Protein AF-A0AAD9VD74-F1 (afdb_monomer_lite)

Organism: Acropora cervicornis (NCBI:txid6130)

Radius of gyration: 22.03 Å; chains: 1; bounding box: 51×39×66 Å

pLDDT: mean 77.31, std 16.24, range [27.06, 95.19]

InterPro domains:
  IPR022701 tRNA-queuosine alpha-mannosyltransferase, N-terminal [PF12038] (26-80)
  IPR022701 tRNA-queuosine alpha-mannosyltransferase, N-terminal [PF12038] (84-158)
  IPR051862 Glycosyltransferase-like domain-containing protein 1 [PTHR13615] (173-293)

Sequence (295 aa):
MQFVLDSDLLKKDLDQESVSRAQAAVLLVEPFYGGSHKQLVDLLAREIPGCLLCCLPAKKWHWRMRTSALYFSQKIPRGGNFKTDLAPLKKLLYFHENQLIYPVRKQQDRDFHLVADVVIFNSNFNMESFLSSINSFLKLMPDYRPKGLSEVIRPKCKPNLRSIAYEGFLYTREHDKGPDLFFHVLYQLADQSLHFKVSVIGQTFTEVPAYTRISDHILHWGYQQTRQEYIAVLKTADVAVLEAVQYECYPLCPNKLVYPEIFPSEYLYSTPQRLLKKLRYFCRNPQHVRARRLT

Secondary structure (DSSP, 8-state):
-EEEEEE-------------TT---EEEEEEEESHHHHHHHHHHHHHSTTEEEEEEES--HHHHHHHHHHHHHHHS-SBTTB-S--TTSPPEEEES--GGGS--SS----------SEEEESSHHHHHHHHHHHHHHHTTSSS---SSHHHHHGGGEEE--STTGGGSTT---SGGG-HHHHHHHHHHHHHTT---EEEEEE---SPPP--GGGGGGEEEEE--SSHHHHHHHHHH-SEE-GGGGGGTPEE-EESSTTHHHHS-GGGEESSHHHHHHHHHHHHH-HHHHHTT---

Foldseek 3Di:
DEEEDEQDDDDDDDDDDDDDPAQAPEEAEELACDALNVVVVVVCPVVPPRYDYHYDYRPDVVCSVVCVVVVCLVVVDDDDPDHNDCVVPAFEAEDLAAPLPQDPPDPDDDDDDDDHQAYEYQAPLRLVVNLVRVQVVLVPPPDDRDPCVSVVCVVRYDYPPDDVPPPLSRPRDDRQSPVVLVLVLVLVCVVVVFDAAYAYEDADPDDDPDSPSCPVRYDYYYYDPDPVRVLVSLLPEQEYDRSSLVSQHQAAHEPDGCDVVVDDPVNYDDDSVRVSVVVNVCSVCVVVSNVPGDD

Structure (mmCIF, N/CA/C/O backbone):
data_AF-A0AAD9VD74-F1
#
_entry.id   AF-A0AAD9VD74-F1
#
loop_
_atom_site.group_PDB
_atom_site.id
_atom_site.type_symbol
_atom_site.label_atom_id
_atom_site.label_alt_id
_atom_site.label_comp_id
_atom_site.label_asym_id
_atom_site.label_entity_id
_atom_site.label_seq_id
_atom_site.pdbx_PDB_ins_code
_atom_site.Cartn_x
_atom_site.Cartn_y
_atom_site.Cartn_z
_atom_site.occupancy
_atom_site.B_iso_or_equiv
_atom_site.auth_seq_id
_atom_site.auth_comp_id
_atom_site.auth_asym_id
_atom_site.auth_atom_id
_atom_site.pdbx_PDB_model_num
ATOM 1 N N . MET A 1 1 ? -18.409 6.075 19.153 1.00 67.50 1 MET A N 1
ATOM 2 C CA . MET A 1 1 ? -17.085 5.951 18.520 1.00 67.50 1 MET A CA 1
ATOM 3 C C . MET A 1 1 ? -17.187 4.873 17.460 1.00 67.50 1 MET A C 1
ATOM 5 O O . MET A 1 1 ? -17.510 3.748 17.830 1.00 67.50 1 MET A O 1
ATOM 9 N N . GLN A 1 2 ? -17.002 5.221 16.189 1.00 65.31 2 GLN A N 1
ATOM 10 C CA . GLN A 1 2 ? -17.050 4.286 15.063 1.00 65.31 2 GLN A CA 1
ATOM 11 C C . GLN A 1 2 ? -15.663 4.097 14.434 1.00 65.31 2 GLN A C 1
ATOM 13 O O . GLN A 1 2 ? -15.025 5.072 14.037 1.00 65.31 2 GLN A O 1
ATOM 18 N N . PHE A 1 3 ? -15.216 2.845 14.330 1.00 63.38 3 PHE A N 1
ATOM 19 C CA . PHE A 1 3 ? -13.966 2.455 13.669 1.00 63.38 3 PHE A CA 1
ATOM 20 C C . PHE A 1 3 ? -14.248 1.865 12.292 1.00 63.38 3 PHE A C 1
ATOM 22 O O . PHE A 1 3 ? -15.173 1.062 12.171 1.00 63.38 3 PHE A O 1
ATOM 29 N N . VAL A 1 4 ? -13.436 2.197 11.288 1.00 56.22 4 VAL A N 1
ATOM 30 C CA . VAL A 1 4 ? -13.471 1.507 9.991 1.00 56.22 4 VAL A CA 1
ATOM 31 C C . VAL A 1 4 ? -12.109 0.903 9.661 1.00 56.22 4 VAL A C 1
ATOM 33 O O . VAL A 1 4 ? -11.098 1.607 9.637 1.00 56.22 4 VAL A O 1
ATOM 36 N N . LEU A 1 5 ? -12.108 -0.407 9.394 1.00 50.31 5 LEU A N 1
ATOM 37 C CA . LEU A 1 5 ? -11.006 -1.118 8.751 1.00 50.31 5 LEU A CA 1
ATOM 38 C C . LEU A 1 5 ? -11.428 -1.441 7.316 1.00 50.31 5 LEU A C 1
ATOM 40 O O . LEU A 1 5 ? -12.450 -2.088 7.098 1.00 50.31 5 LEU A O 1
ATOM 44 N N . ASP A 1 6 ? -10.649 -0.959 6.362 1.00 52.12 6 ASP A N 1
ATOM 45 C CA . ASP A 1 6 ? -10.929 -1.032 4.929 1.00 52.12 6 ASP A CA 1
ATOM 46 C C . ASP A 1 6 ? -10.085 -2.142 4.264 1.00 52.12 6 ASP A C 1
ATOM 48 O O . ASP A 1 6 ? -8.996 -2.400 4.731 1.00 52.12 6 ASP A O 1
ATOM 52 N N . SER A 1 7 ? -10.502 -2.793 3.178 1.00 46.91 7 SER A N 1
ATOM 53 C CA . SER A 1 7 ? -9.697 -3.613 2.245 1.00 46.91 7 SER A CA 1
ATOM 54 C C . SER A 1 7 ? -10.147 -3.365 0.797 1.00 46.91 7 SER A C 1
ATOM 56 O O . SER A 1 7 ? -10.774 -4.210 0.169 1.00 46.91 7 SER A O 1
ATOM 58 N N . ASP A 1 8 ? -9.874 -2.137 0.357 1.00 46.94 8 ASP A N 1
ATOM 59 C CA . ASP A 1 8 ? -9.827 -1.509 -0.969 1.00 46.94 8 ASP A CA 1
ATOM 60 C C . ASP A 1 8 ? -10.721 -2.039 -2.100 1.00 46.94 8 ASP A C 1
ATOM 62 O O . ASP A 1 8 ? -10.673 -3.198 -2.516 1.00 46.94 8 ASP A O 1
ATOM 66 N N . LEU A 1 9 ? -11.401 -1.092 -2.755 1.00 33.66 9 LEU A N 1
ATOM 67 C CA . LEU A 1 9 ? -12.042 -1.260 -4.058 1.00 33.66 9 LEU A CA 1
ATOM 68 C C . LEU A 1 9 ? -11.953 0.004 -4.904 1.00 33.66 9 LEU A C 1
ATOM 70 O O . LEU A 1 9 ? -12.564 1.027 -4.599 1.00 33.66 9 LEU A O 1
ATOM 74 N N . LEU A 1 10 ? -11.348 -0.128 -6.082 1.00 32.66 10 LEU A N 1
ATOM 75 C CA . LEU A 1 10 ? -11.494 0.848 -7.156 1.00 32.66 10 LEU A CA 1
ATOM 76 C C . LEU A 1 10 ? -11.494 0.135 -8.516 1.00 32.66 10 LEU A C 1
ATOM 78 O O . LEU A 1 10 ? -10.455 -0.279 -9.031 1.00 32.66 10 LEU A O 1
ATOM 82 N N . LYS A 1 11 ? -12.688 0.029 -9.110 1.00 29.56 11 LYS A N 1
ATOM 83 C CA . LYS A 1 11 ? -12.888 -0.078 -10.558 1.00 29.56 11 LYS A CA 1
ATOM 84 C C . LYS A 1 11 ? -13.581 1.200 -11.024 1.00 29.56 11 LYS A C 1
ATOM 86 O O . LYS A 1 11 ? -14.688 1.496 -10.584 1.00 29.56 11 LYS A O 1
ATOM 91 N N . LYS A 1 12 ? -12.922 1.941 -11.910 1.00 32.31 12 LYS A N 1
ATOM 92 C CA . LYS A 1 12 ? -13.580 2.810 -12.885 1.00 32.31 12 LYS A CA 1
ATOM 93 C C . LYS A 1 12 ? -13.219 2.261 -14.259 1.00 32.31 12 LYS A C 1
ATOM 95 O O . LYS A 1 12 ? -12.031 2.101 -14.561 1.00 32.31 12 LYS A O 1
ATOM 100 N N . ASP A 1 13 ? -14.243 1.933 -15.030 1.00 27.06 13 ASP A N 1
ATOM 101 C CA . ASP A 1 13 ? -14.136 1.758 -16.470 1.00 27.06 13 ASP A CA 1
ATOM 102 C C . ASP A 1 13 ? -14.236 3.158 -17.081 1.00 27.06 13 ASP A C 1
ATOM 104 O O . ASP A 1 13 ? -15.154 3.916 -16.769 1.00 27.06 13 ASP A O 1
ATOM 108 N N . LEU A 1 14 ? -13.221 3.530 -17.855 1.00 31.31 14 LEU A N 1
ATOM 109 C CA . LEU A 1 14 ? -13.245 4.703 -18.716 1.00 31.31 14 LEU A CA 1
ATOM 110 C C . LEU A 1 14 ? -12.954 4.203 -20.123 1.00 31.31 14 LEU A C 1
ATOM 112 O O . LEU A 1 14 ? -12.007 3.437 -20.332 1.00 31.31 14 LEU A O 1
ATOM 116 N N . ASP A 1 15 ? -13.830 4.597 -21.038 1.00 30.72 15 ASP A N 1
ATOM 117 C CA . ASP A 1 15 ? -13.798 4.220 -22.438 1.00 30.72 15 ASP A CA 1
ATOM 118 C C . ASP A 1 15 ? -12.490 4.664 -23.101 1.00 30.72 15 ASP A C 1
ATOM 120 O O . ASP A 1 15 ? -11.964 5.751 -22.857 1.00 30.72 15 ASP A O 1
ATOM 124 N N . GLN A 1 16 ? -11.941 3.771 -23.923 1.00 34.78 16 GLN A N 1
ATOM 125 C CA . GLN A 1 16 ? -10.701 3.989 -24.654 1.00 34.78 16 GLN A CA 1
ATOM 126 C C . GLN A 1 16 ? -10.947 4.935 -25.831 1.00 34.78 16 GLN A C 1
ATOM 128 O O . GLN A 1 16 ? -11.440 4.508 -26.874 1.00 34.78 16 GLN A O 1
ATOM 133 N N . GLU A 1 17 ? -10.536 6.196 -25.709 1.00 35.31 17 GLU A N 1
ATOM 134 C CA . GLU A 1 17 ? -10.344 7.044 -26.884 1.00 35.31 17 GLU A CA 1
ATOM 135 C C . GLU A 1 17 ? -9.022 6.703 -27.581 1.00 35.31 17 GLU A C 1
ATOM 137 O O . GLU A 1 17 ? -7.933 6.679 -26.999 1.00 35.31 17 GLU A O 1
ATOM 142 N N . SER A 1 18 ? -9.132 6.391 -28.870 1.00 35.59 18 SER A N 1
ATOM 143 C CA . SER A 1 18 ? -8.029 5.986 -29.728 1.00 35.59 18 SER A CA 1
ATOM 144 C C . SER A 1 18 ? -7.164 7.184 -30.122 1.00 35.59 18 SER A C 1
ATOM 146 O O . SER A 1 18 ? -7.480 7.906 -31.068 1.00 35.59 18 SER A O 1
ATOM 148 N N . VAL A 1 19 ? -6.032 7.364 -29.444 1.00 43.47 19 VAL A N 1
ATOM 149 C CA . VAL A 1 19 ? -4.984 8.292 -29.890 1.00 43.47 19 VAL A CA 1
ATOM 150 C C . VAL A 1 19 ? -4.344 7.765 -31.183 1.00 43.47 19 VAL A C 1
ATOM 152 O O . VAL A 1 19 ? -3.978 6.591 -31.296 1.00 43.47 19 VAL A O 1
ATOM 155 N N . SER A 1 20 ? -4.202 8.649 -32.172 1.00 43.44 20 SER A N 1
ATOM 156 C CA . SER A 1 20 ? -3.517 8.385 -33.441 1.00 43.44 20 SER A CA 1
ATOM 157 C C . SER A 1 20 ? -2.082 7.883 -33.216 1.00 43.44 20 SER A C 1
ATOM 159 O O . SER A 1 20 ? -1.255 8.538 -32.582 1.00 43.44 20 SER A O 1
ATOM 161 N N . ARG A 1 21 ? -1.773 6.707 -33.779 1.00 50.97 21 ARG A N 1
ATOM 162 C CA . ARG A 1 21 ? -0.532 5.932 -33.567 1.00 50.97 21 ARG A CA 1
ATOM 163 C C . ARG A 1 21 ? 0.757 6.601 -34.078 1.00 50.97 21 ARG A C 1
ATOM 165 O O . ARG A 1 21 ? 1.836 6.070 -33.841 1.00 50.97 21 ARG A O 1
ATOM 172 N N . ALA A 1 22 ? 0.669 7.731 -34.781 1.00 47.28 22 ALA A N 1
ATOM 173 C CA . ALA A 1 22 ? 1.797 8.335 -35.496 1.00 47.28 22 ALA A CA 1
ATOM 174 C C . ALA A 1 22 ? 2.613 9.373 -34.689 1.00 47.28 22 ALA A C 1
ATOM 176 O O . ALA A 1 22 ? 3.649 9.818 -35.175 1.00 47.28 22 ALA A O 1
ATOM 177 N N . GLN A 1 23 ? 2.188 9.750 -33.474 1.00 53.00 23 GLN A N 1
ATOM 178 C CA . GLN A 1 23 ? 2.803 10.839 -32.684 1.00 53.00 23 GLN A CA 1
ATOM 179 C C . GLN A 1 23 ? 3.209 10.461 -31.248 1.00 53.00 23 GLN A C 1
ATOM 181 O O . GLN A 1 23 ? 3.581 11.333 -30.466 1.00 53.00 23 GLN A O 1
ATOM 186 N N . ALA A 1 24 ? 3.153 9.181 -30.870 1.00 59.47 24 ALA A N 1
ATOM 187 C CA . ALA A 1 24 ? 3.410 8.795 -29.486 1.00 59.47 24 ALA A CA 1
ATOM 188 C C . ALA A 1 24 ? 4.874 9.068 -29.062 1.00 59.47 24 ALA A C 1
ATOM 190 O O . ALA A 1 24 ? 5.825 8.612 -29.704 1.00 59.47 24 ALA A O 1
ATOM 191 N N . ALA A 1 25 ? 5.046 9.822 -27.973 1.00 74.06 25 ALA A N 1
ATOM 192 C CA . ALA A 1 25 ? 6.345 10.210 -27.412 1.00 74.06 25 ALA A CA 1
ATOM 193 C C . ALA A 1 25 ? 6.731 9.371 -26.183 1.00 74.06 25 ALA A C 1
ATOM 195 O O . ALA A 1 25 ? 7.911 9.270 -25.848 1.00 74.06 25 ALA A O 1
ATOM 196 N N . VAL A 1 26 ? 5.749 8.739 -25.529 1.00 85.00 26 VAL A N 1
ATOM 197 C CA . VAL A 1 26 ? 5.940 7.951 -24.305 1.00 85.00 26 VAL A CA 1
ATOM 198 C C . VAL A 1 26 ? 5.246 6.596 -24.440 1.00 85.00 26 VAL A C 1
ATOM 200 O O . VAL A 1 26 ? 4.097 6.520 -24.863 1.00 85.00 26 VAL A O 1
ATOM 203 N N . LEU A 1 27 ? 5.937 5.518 -24.070 1.00 87.94 27 LEU A N 1
ATOM 204 C CA . LEU A 1 27 ? 5.389 4.162 -24.037 1.00 87.94 27 LEU A CA 1
ATOM 205 C C . LEU A 1 27 ? 5.182 3.737 -22.579 1.00 87.94 27 LEU A C 1
ATOM 207 O O . LEU A 1 27 ? 6.143 3.663 -21.815 1.00 87.94 27 LEU A O 1
ATOM 211 N N . LEU A 1 28 ? 3.939 3.428 -22.210 1.00 89.00 28 LEU A N 1
ATOM 212 C CA . LEU A 1 28 ? 3.580 2.884 -20.901 1.00 89.00 28 LEU A CA 1
ATOM 213 C C . LEU A 1 28 ? 3.390 1.369 -21.023 1.00 89.00 28 LEU A C 1
ATOM 215 O O . LEU A 1 28 ? 2.475 0.909 -21.706 1.00 89.00 28 LEU A O 1
ATOM 219 N N . VAL A 1 29 ? 4.255 0.590 -20.368 1.00 89.62 29 VAL A N 1
ATOM 220 C CA . VAL A 1 29 ? 4.209 -0.882 -20.379 1.00 89.62 29 VAL A CA 1
ATOM 221 C C . VAL A 1 29 ? 3.801 -1.391 -19.000 1.00 89.62 29 VAL A C 1
ATOM 223 O O . VAL A 1 29 ? 4.546 -1.218 -18.041 1.00 89.62 29 VAL A O 1
ATOM 226 N N . GLU A 1 30 ? 2.643 -2.049 -18.904 1.00 91.25 30 GLU A N 1
ATOM 227 C CA . GLU A 1 30 ? 2.122 -2.608 -17.647 1.00 91.25 30 GLU A CA 1
ATOM 228 C C . GLU A 1 30 ? 1.689 -4.077 -17.838 1.00 91.25 30 GLU A C 1
ATOM 230 O O . GLU A 1 30 ? 0.613 -4.358 -18.384 1.00 91.25 30 GLU A O 1
ATOM 235 N N . PRO A 1 31 ? 2.516 -5.055 -17.424 1.00 90.06 31 PRO A N 1
ATOM 236 C CA . PRO A 1 31 ? 2.211 -6.477 -17.574 1.00 90.06 31 PRO A CA 1
ATOM 237 C C . PRO A 1 31 ? 1.085 -6.984 -16.653 1.00 90.06 31 PRO A C 1
ATOM 239 O O . PRO A 1 31 ? 0.626 -8.116 -16.830 1.00 90.06 31 PRO A O 1
ATOM 242 N N . PHE A 1 32 ? 0.633 -6.191 -15.683 1.00 88.81 32 PHE A N 1
ATOM 243 C CA . PHE A 1 32 ? -0.403 -6.535 -14.714 1.00 88.81 32 PHE A CA 1
ATOM 244 C C . PHE A 1 32 ? -1.382 -5.365 -14.498 1.00 88.81 32 PHE A C 1
ATOM 246 O O . PHE A 1 32 ? -1.459 -4.743 -13.444 1.00 88.81 32 PHE A O 1
ATOM 253 N N . TYR A 1 33 ? -2.185 -5.076 -15.517 1.00 88.38 33 TYR A N 1
ATOM 254 C CA . TYR A 1 33 ? -3.126 -3.959 -15.517 1.00 88.38 33 TYR A CA 1
ATOM 255 C C . TYR A 1 33 ? -4.419 -4.304 -14.760 1.00 88.38 33 TYR A C 1
ATOM 257 O O . TYR A 1 33 ? -5.340 -4.938 -15.287 1.00 88.38 33 TYR A O 1
ATOM 265 N N . GLY A 1 34 ? -4.461 -3.920 -13.485 1.00 81.38 34 GLY A N 1
ATOM 266 C CA . GLY A 1 34 ? -5.606 -4.049 -12.580 1.00 81.38 34 GLY A CA 1
ATOM 267 C C . GLY A 1 34 ? -5.316 -3.412 -11.220 1.00 81.38 34 GLY A C 1
ATOM 268 O O . GLY A 1 34 ? -4.175 -3.055 -10.936 1.00 81.38 34 GLY A O 1
ATOM 269 N N . GLY A 1 35 ? -6.344 -3.242 -10.383 1.00 75.50 35 GLY A N 1
ATOM 270 C CA . GLY A 1 35 ? -6.199 -2.608 -9.065 1.00 75.50 35 GLY A CA 1
ATOM 271 C C . GLY A 1 35 ? -5.476 -1.254 -9.133 1.00 75.50 35 GLY A C 1
ATOM 272 O O . GLY A 1 35 ? -5.737 -0.453 -10.033 1.00 75.50 35 GLY A O 1
ATOM 273 N N . SER A 1 36 ? -4.533 -1.028 -8.216 1.00 70.19 36 SER A N 1
ATOM 274 C CA . SER A 1 36 ? -3.729 0.201 -8.142 1.00 70.19 36 SER A CA 1
ATOM 275 C C . SER A 1 36 ? -2.794 0.423 -9.340 1.00 70.19 36 SER A C 1
ATOM 277 O O . SER A 1 36 ? -2.538 1.569 -9.701 1.00 70.19 36 SER A O 1
ATOM 279 N N . HIS A 1 37 ? -2.343 -0.636 -10.026 1.00 80.88 37 HIS A N 1
ATOM 280 C CA . HIS A 1 37 ? -1.540 -0.504 -11.251 1.00 80.88 37 HIS A CA 1
ATOM 281 C C . HIS A 1 37 ? -2.344 0.142 -12.382 1.00 80.88 37 HIS A C 1
ATOM 283 O O . HIS A 1 37 ? -1.864 1.063 -13.039 1.00 80.88 37 HIS A O 1
ATOM 289 N N . LYS A 1 38 ? -3.595 -0.306 -12.578 1.00 82.19 38 LYS A N 1
ATOM 290 C CA . LYS A 1 38 ? -4.512 0.296 -13.560 1.00 82.19 38 LYS A CA 1
ATOM 291 C C . LYS A 1 38 ? -4.719 1.778 -13.262 1.00 82.19 38 LYS A C 1
ATOM 293 O O . LYS A 1 38 ? -4.587 2.593 -14.161 1.00 82.19 38 LYS A O 1
ATOM 298 N N . GLN A 1 39 ? -4.989 2.117 -12.003 1.00 76.69 39 GLN A N 1
ATOM 299 C CA . GLN A 1 39 ? -5.233 3.500 -11.585 1.00 76.69 39 GLN A CA 1
ATOM 300 C C . GLN A 1 39 ? -4.038 4.411 -11.887 1.00 76.69 39 GLN A C 1
ATOM 302 O O . GLN A 1 39 ? -4.220 5.490 -12.445 1.00 76.69 39 GLN A O 1
ATOM 307 N N . LEU A 1 40 ? -2.817 3.963 -11.576 1.00 79.81 40 LEU A N 1
ATOM 308 C CA . LEU A 1 40 ? -1.604 4.713 -11.893 1.00 79.81 40 LEU A CA 1
ATOM 309 C C . LEU A 1 40 ? -1.416 4.883 -13.403 1.00 79.81 40 LEU A C 1
ATOM 311 O O . LEU A 1 40 ? -1.126 5.985 -13.857 1.00 79.81 40 LEU A O 1
ATOM 315 N N . VAL A 1 41 ? -1.553 3.805 -14.177 1.00 85.56 41 VAL A N 1
ATOM 316 C CA . VAL A 1 41 ? -1.378 3.858 -15.635 1.00 85.56 41 VAL A CA 1
ATOM 317 C C . VAL A 1 41 ? -2.417 4.772 -16.275 1.00 85.56 41 VAL A C 1
ATOM 319 O O . VAL A 1 41 ? -2.053 5.569 -17.134 1.00 85.56 41 VAL A O 1
ATOM 322 N N . ASP A 1 42 ? -3.673 4.705 -15.833 1.00 84.44 42 ASP A N 1
ATOM 323 C CA . ASP A 1 42 ? -4.760 5.558 -16.323 1.00 84.44 42 ASP A CA 1
ATOM 324 C C . ASP A 1 42 ? -4.489 7.030 -16.018 1.00 84.44 42 ASP A C 1
ATOM 326 O O . ASP A 1 42 ? -4.653 7.884 -16.887 1.00 84.44 42 ASP A O 1
ATOM 330 N N . LEU A 1 43 ? -4.017 7.328 -14.804 1.00 82.44 43 LEU A N 1
ATOM 331 C CA . LEU A 1 43 ? -3.608 8.676 -14.437 1.00 82.44 43 LEU A CA 1
ATOM 332 C C . LEU A 1 43 ? -2.461 9.164 -15.327 1.00 82.44 43 LEU A C 1
ATOM 334 O O . LEU A 1 43 ? -2.557 10.233 -15.914 1.00 82.44 43 LEU A O 1
ATOM 338 N N . LEU A 1 44 ? -1.388 8.384 -15.472 1.00 84.00 44 LEU A N 1
ATOM 339 C CA . LEU A 1 44 ? -0.248 8.769 -16.310 1.00 84.00 44 LEU A CA 1
ATOM 340 C C . LEU A 1 44 ? -0.659 8.981 -17.768 1.00 84.00 44 LEU A C 1
ATOM 342 O O . LEU A 1 44 ? -0.219 9.940 -18.386 1.00 84.00 44 LEU A O 1
ATOM 346 N N . ALA A 1 45 ? -1.521 8.119 -18.305 1.00 86.44 45 ALA A N 1
ATOM 347 C CA . ALA A 1 45 ? -2.050 8.246 -19.657 1.00 86.44 45 ALA A CA 1
ATOM 348 C C . ALA A 1 45 ? -2.878 9.523 -19.853 1.00 86.44 45 ALA A C 1
ATOM 350 O O . ALA A 1 45 ? -2.833 10.120 -20.926 1.00 86.44 45 ALA A O 1
ATOM 351 N N . ARG A 1 46 ? -3.622 9.936 -18.820 1.00 84.88 46 ARG A N 1
ATOM 352 C CA . ARG A 1 46 ? -4.413 11.171 -18.812 1.00 84.88 46 ARG A CA 1
ATOM 353 C C . ARG A 1 46 ? -3.529 12.415 -18.724 1.00 84.88 46 ARG A C 1
ATOM 355 O O . ARG A 1 46 ? -3.767 13.378 -19.443 1.00 84.88 46 ARG A O 1
ATOM 362 N N . GLU A 1 47 ? -2.529 12.396 -17.846 1.00 82.69 47 GLU A N 1
ATOM 363 C CA . GLU A 1 47 ? -1.683 13.562 -17.553 1.00 82.69 47 GLU A CA 1
ATOM 364 C C . GLU A 1 47 ? -0.512 13.735 -18.536 1.00 82.69 47 GLU A C 1
ATOM 366 O O . GLU A 1 47 ? 0.062 14.819 -18.623 1.00 82.69 47 GLU A O 1
ATOM 371 N N . ILE A 1 48 ? -0.127 12.685 -19.271 1.00 83.50 48 ILE A N 1
ATOM 372 C CA . ILE A 1 48 ? 0.992 12.706 -20.223 1.00 83.50 48 ILE A CA 1
ATOM 373 C C . ILE A 1 48 ? 0.445 12.555 -21.653 1.00 83.50 48 ILE A C 1
ATOM 375 O O . ILE A 1 48 ? 0.139 11.443 -22.095 1.00 83.50 48 ILE A O 1
ATOM 379 N N . PRO A 1 49 ? 0.351 13.656 -22.423 1.00 81.94 49 PRO A N 1
ATOM 380 C CA . PRO A 1 49 ? -0.103 13.605 -23.806 1.00 81.94 49 PRO A CA 1
ATOM 381 C C . PRO A 1 49 ? 0.792 12.721 -24.683 1.00 81.94 49 PRO A C 1
ATOM 383 O O . PRO A 1 49 ? 2.018 12.719 -24.558 1.00 81.94 49 PRO A O 1
ATOM 386 N N . GLY A 1 50 ? 0.183 11.992 -25.622 1.00 82.62 50 GLY A N 1
ATOM 387 C CA . GLY A 1 50 ? 0.922 11.154 -26.573 1.00 82.62 50 GLY A CA 1
ATOM 388 C C . GLY A 1 50 ? 1.477 9.855 -25.974 1.00 82.62 50 GLY A C 1
ATOM 389 O O . GLY A 1 50 ? 2.445 9.303 -26.504 1.00 82.62 50 GLY A O 1
ATOM 390 N N . CYS A 1 51 ? 0.888 9.362 -24.882 1.00 86.25 51 CYS A N 1
ATOM 391 C CA . CYS A 1 51 ? 1.181 8.037 -24.348 1.00 86.25 51 CYS A CA 1
ATOM 392 C C . CYS A 1 51 ? 0.594 6.916 -25.220 1.00 86.25 51 CYS A C 1
ATOM 394 O O . CYS A 1 51 ? -0.583 6.925 -25.573 1.00 86.25 51 CYS A O 1
ATOM 396 N N . LEU A 1 52 ? 1.407 5.897 -25.506 1.00 86.62 52 LEU A N 1
ATOM 397 C CA . LEU A 1 52 ? 0.958 4.611 -26.032 1.00 86.62 52 LEU A CA 1
ATOM 398 C C . LEU A 1 52 ? 0.925 3.585 -24.897 1.00 86.62 52 LEU A C 1
ATOM 400 O O . LEU A 1 52 ? 1.948 3.334 -24.261 1.00 86.62 52 LEU A O 1
ATOM 404 N N . LEU A 1 53 ? -0.235 2.973 -24.658 1.00 88.94 53 LEU A N 1
ATOM 405 C CA . LEU A 1 53 ? -0.420 1.998 -23.584 1.00 88.94 53 LEU A CA 1
ATOM 406 C C . LEU A 1 53 ? -0.266 0.574 -24.121 1.00 88.94 53 LEU A C 1
ATOM 408 O O . LEU A 1 53 ? -0.918 0.175 -25.085 1.00 88.94 53 LEU A O 1
ATOM 412 N N . CYS A 1 54 ? 0.583 -0.210 -23.466 1.00 89.56 54 CYS A N 1
ATOM 413 C CA . CYS A 1 54 ? 0.790 -1.629 -23.718 1.00 89.56 54 CYS A CA 1
ATOM 414 C C . CYS A 1 54 ? 0.561 -2.398 -22.418 1.00 89.56 54 CYS A C 1
ATOM 416 O O . CYS A 1 54 ? 1.445 -2.504 -21.568 1.00 89.56 54 CYS A O 1
ATOM 418 N N . CYS A 1 55 ? -0.649 -2.936 -22.270 1.00 92.12 55 CYS A N 1
ATOM 419 C CA . CYS A 1 55 ? -1.115 -3.518 -21.017 1.00 92.12 55 CYS A CA 1
ATOM 420 C C . CYS A 1 55 ? -1.548 -4.980 -21.179 1.00 92.12 55 CYS A C 1
ATOM 422 O O . CYS A 1 55 ? -2.012 -5.396 -22.243 1.00 92.12 55 CYS A O 1
ATOM 424 N N . LEU A 1 56 ? -1.435 -5.763 -20.105 1.00 91.00 56 LEU A N 1
ATOM 425 C CA . LEU A 1 56 ? -1.980 -7.121 -20.015 1.00 91.00 56 LEU A CA 1
ATOM 426 C C . LEU A 1 56 ? -2.953 -7.237 -18.834 1.00 91.00 56 LEU A C 1
ATOM 428 O O . LEU A 1 56 ? -2.676 -6.677 -17.777 1.00 91.00 56 LEU A O 1
ATOM 432 N N . PRO A 1 57 ? -4.052 -8.010 -18.947 1.00 89.88 57 PRO A N 1
ATOM 433 C CA . PRO A 1 57 ? -4.997 -8.172 -17.844 1.00 89.88 57 PRO A CA 1
ATOM 434 C C . PRO A 1 57 ? -4.328 -8.730 -16.582 1.00 89.88 57 PRO A C 1
ATOM 436 O O . PRO A 1 57 ? -3.557 -9.698 -16.682 1.00 89.88 57 PRO A O 1
ATOM 439 N N . ALA A 1 58 ? -4.705 -8.182 -15.420 1.00 86.44 58 ALA A N 1
ATOM 440 C CA . ALA A 1 58 ? -4.284 -8.581 -14.072 1.00 86.44 58 ALA A CA 1
ATOM 441 C C . ALA A 1 58 ? -4.762 -9.990 -13.668 1.00 86.44 58 ALA A C 1
ATOM 443 O O . ALA A 1 58 ? -5.596 -10.188 -12.787 1.00 86.44 58 ALA A O 1
ATOM 444 N N . LYS A 1 59 ? -4.245 -11.004 -14.359 1.00 85.12 59 LYS A N 1
ATOM 445 C CA . LYS A 1 59 ? -4.478 -12.426 -14.102 1.00 85.12 59 LYS A CA 1
ATOM 446 C C . LYS A 1 59 ? -3.155 -13.168 -14.232 1.00 85.12 59 LYS A C 1
ATOM 448 O O . LYS A 1 59 ? -2.337 -12.813 -15.077 1.00 85.12 59 LYS A O 1
ATOM 453 N N . LYS A 1 60 ? -2.987 -14.243 -13.454 1.00 84.62 60 LYS A N 1
ATOM 454 C CA . LYS A 1 60 ? -1.822 -15.146 -13.523 1.00 84.62 60 LYS A CA 1
ATOM 455 C C . LYS A 1 60 ? -0.482 -14.397 -13.368 1.00 84.62 60 LYS A C 1
ATOM 457 O O . LYS A 1 60 ? 0.379 -14.483 -14.240 1.00 84.62 60 LYS A O 1
ATOM 462 N N . TRP A 1 61 ? -0.316 -13.681 -12.251 1.00 80.12 61 TRP A N 1
ATOM 463 C CA . TRP A 1 61 ? 0.848 -12.830 -11.933 1.00 80.12 61 TRP A CA 1
ATOM 464 C C . TRP A 1 61 ? 2.209 -13.436 -12.324 1.00 80.12 61 TRP A C 1
ATOM 466 O O . TRP A 1 61 ? 2.947 -12.825 -13.091 1.00 80.12 61 TRP A O 1
ATOM 476 N N . HIS A 1 62 ? 2.513 -14.662 -11.882 1.00 80.94 62 HIS A N 1
ATOM 477 C CA . HIS A 1 62 ? 3.811 -15.298 -12.156 1.00 80.94 62 HIS A CA 1
ATOM 478 C C . HIS A 1 62 ? 4.109 -15.429 -13.656 1.00 80.94 62 HIS A C 1
ATOM 480 O O . HIS A 1 62 ? 5.228 -15.192 -14.103 1.00 80.94 62 HIS A O 1
ATOM 486 N N . TRP A 1 63 ? 3.091 -15.740 -14.462 1.00 85.12 63 TRP A N 1
ATOM 487 C CA . TRP A 1 63 ? 3.240 -15.802 -15.913 1.00 85.12 63 TRP A CA 1
ATOM 488 C C . TRP A 1 63 ? 3.451 -14.417 -16.520 1.00 85.12 63 TRP A C 1
ATOM 490 O O . TRP A 1 63 ? 4.252 -14.276 -17.444 1.00 85.12 63 TRP A O 1
ATOM 500 N N . ARG A 1 64 ? 2.785 -13.381 -15.993 1.00 88.62 64 ARG A N 1
ATOM 501 C CA . ARG A 1 64 ? 2.975 -11.996 -16.451 1.00 88.62 64 ARG A CA 1
ATOM 502 C C . ARG A 1 64 ? 4.407 -11.527 -16.245 1.00 88.62 64 ARG A C 1
ATOM 504 O O . ARG A 1 64 ? 5.006 -11.035 -17.196 1.00 88.62 64 ARG A O 1
ATOM 511 N N . MET A 1 65 ? 4.982 -11.753 -15.068 1.00 82.12 65 MET A N 1
ATOM 512 C CA . MET A 1 65 ? 6.347 -11.303 -14.767 1.00 82.12 65 MET A CA 1
ATOM 513 C C . MET A 1 65 ? 7.412 -11.994 -15.624 1.00 82.12 65 MET A C 1
ATOM 515 O O . MET A 1 65 ? 8.402 -11.368 -15.992 1.00 82.12 65 MET A O 1
ATOM 519 N N . ARG A 1 66 ? 7.181 -13.255 -16.006 1.00 82.88 66 ARG A N 1
ATOM 520 C CA . ARG A 1 66 ? 8.154 -14.061 -16.761 1.00 82.88 66 ARG A CA 1
ATOM 521 C C . ARG A 1 66 ? 8.028 -13.953 -18.277 1.00 82.88 66 ARG A C 1
ATOM 523 O O . ARG A 1 66 ? 9.022 -14.081 -18.978 1.00 82.88 66 ARG A O 1
ATOM 530 N N . THR A 1 67 ? 6.817 -13.745 -18.799 1.00 88.31 67 THR A N 1
ATOM 531 C CA . THR A 1 67 ? 6.549 -13.882 -20.248 1.00 88.31 67 THR A CA 1
ATOM 532 C C . THR A 1 67 ? 6.041 -12.613 -20.926 1.00 88.31 67 THR A C 1
ATOM 534 O O . THR A 1 67 ? 6.002 -12.554 -22.154 1.00 88.31 67 THR A O 1
ATOM 537 N N . SER A 1 68 ? 5.681 -11.572 -20.170 1.00 88.62 68 SER A N 1
ATOM 538 C CA . SER A 1 68 ? 5.146 -10.332 -20.752 1.00 88.62 68 SER A CA 1
ATOM 539 C C . SER A 1 68 ? 6.110 -9.654 -21.723 1.00 88.62 68 SER A C 1
ATOM 541 O O . SER A 1 68 ? 5.665 -9.154 -22.751 1.00 88.62 68 SER A O 1
ATOM 543 N N . ALA A 1 69 ? 7.419 -9.703 -21.462 1.00 86.88 69 ALA A N 1
ATOM 544 C CA . ALA A 1 69 ? 8.432 -9.152 -22.360 1.00 86.88 69 ALA A CA 1
ATOM 545 C C . ALA A 1 69 ? 8.372 -9.776 -23.769 1.00 86.88 69 ALA A C 1
ATOM 547 O O . ALA A 1 69 ? 8.465 -9.057 -24.763 1.00 86.88 69 ALA A O 1
ATOM 548 N N . LEU A 1 70 ? 8.139 -11.093 -23.864 1.00 87.31 70 LEU A N 1
ATOM 549 C CA . LEU A 1 70 ? 7.986 -11.803 -25.142 1.00 87.31 70 LEU A CA 1
ATOM 550 C C . LEU A 1 70 ? 6.711 -11.386 -25.878 1.00 87.31 70 LEU A C 1
ATOM 552 O O . LEU A 1 70 ? 6.700 -11.272 -27.098 1.00 87.31 70 LEU A O 1
ATOM 556 N N . TYR A 1 71 ? 5.628 -11.152 -25.138 1.00 88.62 71 TYR A N 1
ATOM 557 C CA . TYR A 1 71 ? 4.385 -10.662 -25.721 1.00 88.62 71 TYR A CA 1
ATOM 558 C C . TYR A 1 71 ? 4.544 -9.225 -26.239 1.00 88.62 71 TYR A C 1
ATOM 560 O O . TYR A 1 71 ? 4.174 -8.919 -27.373 1.00 88.62 71 TYR A O 1
ATOM 568 N N . PHE A 1 72 ? 5.128 -8.338 -25.432 1.00 88.00 72 PHE A N 1
ATOM 569 C CA . PHE A 1 72 ? 5.289 -6.932 -25.786 1.00 88.00 72 PHE A CA 1
ATOM 570 C C . PHE A 1 72 ? 6.281 -6.713 -26.930 1.00 88.00 72 PHE A C 1
ATOM 572 O O . PHE A 1 72 ? 6.026 -5.850 -27.765 1.00 88.00 72 PHE A O 1
ATOM 579 N N . SER A 1 73 ? 7.329 -7.531 -27.064 1.00 86.06 73 SER A N 1
ATOM 580 C CA . SER A 1 73 ? 8.260 -7.441 -28.203 1.00 86.06 73 SER A CA 1
ATOM 581 C C . SER A 1 73 ? 7.593 -7.687 -29.567 1.00 86.06 73 SER A C 1
ATOM 583 O O . SER A 1 73 ? 8.095 -7.229 -30.596 1.00 86.06 73 SER A O 1
ATOM 585 N N . GLN A 1 74 ? 6.449 -8.381 -29.587 1.00 84.56 74 GLN A N 1
ATOM 586 C CA . GLN A 1 74 ? 5.648 -8.621 -30.791 1.00 84.56 74 GLN A CA 1
ATOM 587 C C . GLN A 1 74 ? 4.513 -7.606 -30.978 1.00 84.56 74 GLN A C 1
ATOM 589 O O . GLN A 1 74 ? 4.040 -7.420 -32.098 1.00 84.56 74 GLN A O 1
ATOM 594 N N . LYS A 1 75 ? 4.029 -6.995 -29.890 1.00 84.44 75 LYS A N 1
ATOM 595 C CA . LYS A 1 75 ? 2.831 -6.138 -29.896 1.00 84.44 75 LYS A CA 1
ATOM 596 C C . LYS A 1 75 ? 3.123 -4.648 -29.898 1.00 84.44 75 LYS A C 1
ATOM 598 O O . LYS A 1 75 ? 2.286 -3.894 -30.389 1.00 84.44 75 LYS A O 1
ATOM 603 N N . ILE A 1 76 ? 4.267 -4.227 -29.366 1.00 84.12 76 ILE A N 1
ATOM 604 C CA . ILE A 1 76 ? 4.683 -2.828 -29.435 1.00 84.12 76 ILE A CA 1
ATOM 605 C C . ILE A 1 76 ? 4.894 -2.483 -30.921 1.00 84.12 76 ILE A C 1
ATOM 607 O O . ILE A 1 76 ? 5.650 -3.184 -31.603 1.00 84.12 76 ILE A O 1
ATOM 611 N N . PRO A 1 77 ? 4.203 -1.456 -31.453 1.00 73.88 77 PRO A N 1
ATOM 612 C CA . PRO A 1 77 ? 4.313 -1.071 -32.852 1.00 73.88 77 PRO A CA 1
ATOM 613 C C . PRO A 1 77 ? 5.758 -0.767 -33.235 1.00 73.88 77 PRO A C 1
ATOM 615 O O . PRO A 1 77 ? 6.483 -0.102 -32.501 1.00 73.88 77 PRO A O 1
ATOM 618 N N . ARG A 1 78 ? 6.153 -1.229 -34.421 1.00 71.12 78 ARG A N 1
ATOM 619 C CA . ARG A 1 78 ? 7.447 -0.905 -35.023 1.00 71.12 78 ARG A CA 1
ATOM 620 C C . ARG A 1 78 ? 7.255 0.345 -35.884 1.00 71.12 78 ARG A C 1
ATOM 622 O O . ARG A 1 78 ? 6.695 0.240 -36.971 1.00 71.12 78 ARG A O 1
ATOM 629 N N . GLY A 1 79 ? 7.655 1.518 -35.389 1.00 62.34 79 GLY A N 1
ATOM 630 C CA . GLY A 1 79 ? 7.520 2.790 -36.116 1.00 62.34 79 GLY A CA 1
ATOM 631 C C . GLY A 1 79 ? 7.486 4.032 -35.215 1.00 62.34 79 GLY A C 1
ATOM 632 O O . GLY A 1 79 ? 7.141 3.952 -34.039 1.00 62.34 79 GLY A O 1
ATOM 633 N N . GLY A 1 80 ? 7.848 5.197 -35.767 1.00 63.91 80 GLY A N 1
ATOM 634 C CA . GLY A 1 80 ? 7.945 6.461 -35.018 1.00 63.91 80 GLY A CA 1
ATOM 635 C C . GLY A 1 80 ? 9.165 6.518 -34.084 1.00 63.91 80 GLY A C 1
ATOM 636 O O . GLY A 1 80 ? 10.241 6.034 -34.437 1.00 63.91 80 GLY A O 1
ATOM 637 N N . ASN A 1 81 ? 8.996 7.091 -32.884 1.00 61.56 81 ASN A N 1
ATOM 638 C CA . ASN A 1 81 ? 10.036 7.154 -31.839 1.00 61.56 81 ASN A CA 1
ATOM 639 C C . ASN A 1 81 ? 10.374 5.779 -31.227 1.00 61.56 81 ASN A C 1
ATOM 641 O O . ASN A 1 81 ? 11.417 5.621 -30.595 1.00 61.56 81 ASN A O 1
ATOM 645 N N . PHE A 1 82 ? 9.522 4.771 -31.436 1.00 63.44 82 PHE A N 1
ATOM 646 C CA . PHE A 1 82 ? 9.714 3.401 -30.964 1.00 63.44 82 PHE A CA 1
ATOM 647 C C . PHE A 1 82 ? 10.216 2.538 -32.127 1.00 63.44 82 PHE A C 1
ATOM 649 O O . PHE A 1 82 ? 9.466 1.809 -32.784 1.00 63.44 82 PHE A O 1
ATOM 656 N N . LYS A 1 83 ? 11.512 2.674 -32.439 1.00 59.47 83 LYS A N 1
ATOM 657 C CA . LYS A 1 83 ? 12.195 1.761 -33.369 1.00 59.47 83 LYS A CA 1
ATOM 658 C C . LYS A 1 83 ? 12.156 0.330 -32.810 1.00 59.47 83 LYS A C 1
ATOM 660 O O . LYS A 1 83 ? 11.857 0.114 -31.641 1.00 59.47 83 LYS A O 1
ATOM 665 N N . THR A 1 84 ? 12.473 -0.655 -33.649 1.00 58.03 84 THR A N 1
ATOM 666 C CA . THR A 1 84 ? 12.480 -2.100 -33.334 1.00 58.03 84 THR A CA 1
ATOM 667 C C . THR A 1 84 ? 13.260 -2.500 -32.079 1.00 58.03 84 THR A C 1
ATOM 669 O O . THR A 1 84 ? 13.060 -3.608 -31.588 1.00 58.03 84 THR A O 1
ATOM 672 N N . ASP A 1 85 ? 14.121 -1.622 -31.567 1.00 70.62 85 ASP A N 1
ATOM 673 C CA . ASP A 1 85 ? 14.872 -1.808 -30.337 1.00 70.62 85 ASP A CA 1
ATOM 674 C C . ASP A 1 85 ? 14.470 -0.756 -29.289 1.00 70.62 85 ASP A C 1
ATOM 676 O O . ASP A 1 85 ? 14.518 0.449 -29.548 1.00 70.62 85 ASP A O 1
ATOM 680 N N . LEU A 1 86 ? 14.085 -1.225 -28.098 1.00 77.12 86 LEU A N 1
ATOM 681 C CA . LEU A 1 86 ? 13.769 -0.386 -26.935 1.00 77.12 86 LEU A CA 1
ATOM 682 C C . LEU A 1 86 ? 15.014 -0.100 -26.076 1.00 77.12 86 LEU A C 1
ATOM 684 O O . LEU A 1 86 ? 14.960 0.739 -25.174 1.00 77.12 86 LEU A O 1
ATOM 688 N N . ALA A 1 87 ? 16.146 -0.761 -26.340 1.00 79.75 87 ALA A N 1
ATOM 689 C CA . ALA A 1 87 ? 17.405 -0.548 -25.636 1.00 79.75 87 ALA A CA 1
ATOM 690 C C . ALA A 1 87 ? 17.944 0.896 -25.677 1.00 79.75 87 ALA A C 1
ATOM 692 O O . ALA A 1 87 ? 18.505 1.300 -24.660 1.00 79.75 87 ALA A O 1
ATOM 693 N N . PRO A 1 88 ? 17.781 1.718 -26.732 1.00 82.44 88 PRO A N 1
ATOM 694 C CA . PRO A 1 88 ? 18.235 3.111 -26.697 1.00 82.44 88 PRO A CA 1
ATOM 695 C C . PRO A 1 88 ? 17.285 4.049 -25.937 1.00 82.44 88 PRO A C 1
ATOM 697 O O . PRO A 1 88 ? 17.651 5.187 -25.650 1.00 82.44 88 PRO A O 1
ATOM 700 N N . LEU A 1 89 ? 16.066 3.607 -25.609 1.00 83.94 89 LEU A N 1
ATOM 701 C CA . LEU A 1 89 ? 15.094 4.452 -24.920 1.00 83.94 89 LEU A CA 1
ATOM 702 C C . LEU A 1 89 ? 15.482 4.651 -23.458 1.00 83.94 89 LEU A C 1
ATOM 704 O O . LEU A 1 89 ? 16.028 3.750 -22.818 1.00 83.94 89 LEU A O 1
ATOM 708 N N . LYS A 1 90 ? 15.134 5.817 -22.911 1.00 87.31 90 LYS A N 1
ATOM 709 C CA . LYS A 1 90 ? 15.227 6.069 -21.474 1.00 87.31 90 LYS A CA 1
ATOM 710 C C . LYS A 1 90 ? 14.122 5.295 -20.754 1.00 87.31 90 LYS A C 1
ATOM 712 O O . LYS A 1 90 ? 12.945 5.523 -21.024 1.00 87.31 90 LYS A O 1
ATOM 717 N N . LYS A 1 91 ? 14.482 4.398 -19.837 1.00 88.50 91 LYS A N 1
ATOM 718 C CA . LYS A 1 91 ? 13.535 3.570 -19.075 1.00 88.50 91 LYS A CA 1
ATOM 719 C C . LYS A 1 91 ? 13.346 4.131 -17.677 1.00 88.50 91 LYS A C 1
ATOM 721 O O . LYS A 1 91 ? 14.310 4.328 -16.932 1.00 88.50 91 LYS A O 1
ATOM 726 N N . LEU A 1 92 ? 12.086 4.331 -17.317 1.00 88.81 92 LEU A N 1
ATOM 727 C CA . LEU A 1 92 ? 11.670 4.685 -15.972 1.00 88.81 92 LEU A CA 1
ATOM 728 C C . LEU A 1 92 ? 10.949 3.487 -15.362 1.00 88.81 92 LEU A C 1
ATOM 730 O O . LEU A 1 92 ? 10.034 2.939 -15.970 1.00 88.81 92 LEU A O 1
ATOM 734 N N . LEU A 1 93 ? 11.370 3.088 -14.166 1.00 87.44 93 LEU A N 1
ATOM 735 C CA . LEU A 1 93 ? 10.723 2.042 -13.383 1.00 87.44 93 LEU A CA 1
ATOM 736 C C . LEU A 1 93 ? 10.067 2.678 -12.163 1.00 87.44 93 LEU A C 1
ATOM 738 O O . LEU A 1 93 ? 10.744 3.368 -11.405 1.00 87.44 93 LEU A O 1
ATOM 742 N N . TYR A 1 94 ? 8.774 2.441 -11.967 1.00 85.81 94 TYR A N 1
ATOM 743 C CA . TYR A 1 94 ? 8.040 2.924 -10.802 1.00 85.81 94 TYR A CA 1
ATOM 744 C C . TYR A 1 94 ? 7.746 1.777 -9.832 1.00 85.81 94 TYR A C 1
ATOM 746 O O . TYR A 1 94 ? 7.149 0.773 -10.213 1.00 85.81 94 TYR A O 1
ATOM 754 N N . PHE A 1 95 ? 8.143 1.949 -8.574 1.00 81.50 95 PHE A N 1
ATOM 755 C CA . PHE A 1 95 ? 7.773 1.097 -7.452 1.00 81.50 95 PHE A CA 1
ATOM 756 C C . PHE A 1 95 ? 6.663 1.776 -6.649 1.00 81.50 95 PHE A C 1
ATOM 758 O O . PHE A 1 95 ? 6.893 2.754 -5.930 1.00 81.50 95 PHE A O 1
ATOM 765 N N . HIS A 1 96 ? 5.458 1.218 -6.732 1.00 73.62 96 HIS A N 1
ATOM 766 C CA . HIS A 1 96 ? 4.338 1.557 -5.849 1.00 73.62 96 HIS A CA 1
ATOM 767 C C . HIS A 1 96 ? 4.494 0.945 -4.452 1.00 73.62 96 HIS A C 1
ATOM 769 O O . HIS A 1 96 ? 3.778 1.317 -3.526 1.00 73.62 96 HIS A O 1
ATOM 775 N N . GLU A 1 97 ? 5.426 0.009 -4.279 1.00 72.88 97 GLU A N 1
ATOM 776 C CA . GLU A 1 97 ? 5.673 -0.667 -3.013 1.00 72.88 97 GLU A CA 1
ATOM 777 C C . GLU A 1 97 ? 7.017 -1.399 -2.963 1.00 72.88 97 GLU A C 1
ATOM 779 O O . GLU A 1 97 ? 7.669 -1.616 -3.986 1.00 72.88 97 GLU A O 1
ATOM 784 N N . ASN A 1 98 ? 7.383 -1.865 -1.767 1.00 77.62 98 ASN A N 1
ATOM 785 C CA . ASN A 1 98 ? 8.554 -2.698 -1.560 1.00 77.62 98 ASN A CA 1
ATOM 786 C C . ASN A 1 98 ? 8.189 -4.080 -0.992 1.00 77.62 98 ASN A C 1
ATOM 788 O O . ASN A 1 98 ? 8.023 -4.268 0.212 1.00 77.62 98 ASN A O 1
ATOM 792 N N . GLN A 1 99 ? 8.151 -5.081 -1.867 1.00 75.25 99 GLN A N 1
ATOM 793 C CA . GLN A 1 99 ? 7.925 -6.480 -1.491 1.00 75.25 99 GLN A CA 1
ATOM 794 C C . GLN A 1 99 ? 9.075 -7.081 -0.663 1.00 75.25 99 GLN A C 1
ATOM 796 O O . GLN A 1 99 ? 8.887 -8.094 0.015 1.00 75.25 99 GLN A O 1
ATOM 801 N N . LEU A 1 100 ? 10.286 -6.504 -0.702 1.00 77.44 100 LEU A N 1
ATOM 802 C CA . LEU A 1 100 ? 11.466 -7.065 -0.025 1.00 77.44 100 LEU A CA 1
ATOM 803 C C . LEU A 1 100 ? 11.340 -7.074 1.501 1.00 77.44 100 LEU A C 1
ATOM 805 O O . LEU A 1 100 ? 11.935 -7.931 2.145 1.00 77.44 100 LEU A O 1
ATOM 809 N N . ILE A 1 101 ? 10.533 -6.177 2.064 1.00 74.88 101 ILE A N 1
ATOM 810 C CA . ILE A 1 101 ? 10.332 -6.047 3.513 1.00 74.88 101 ILE A CA 1
ATOM 811 C C . ILE A 1 101 ? 9.090 -6.771 4.037 1.00 74.88 101 ILE A C 1
ATOM 813 O O . ILE A 1 101 ? 8.811 -6.726 5.235 1.00 74.88 101 ILE A O 1
ATOM 817 N N . TYR A 1 102 ? 8.326 -7.436 3.168 1.00 70.81 102 TYR A N 1
ATOM 818 C CA . TYR A 1 102 ? 7.182 -8.216 3.621 1.00 70.81 102 TYR A CA 1
ATOM 819 C C . TYR A 1 102 ? 7.646 -9.447 4.407 1.00 70.81 102 TYR A C 1
ATOM 821 O O . TYR A 1 102 ? 8.552 -10.153 3.948 1.00 70.81 102 TYR A O 1
ATOM 829 N N . PRO A 1 103 ? 7.023 -9.742 5.565 1.00 59.94 103 PRO A N 1
ATOM 830 C CA . PRO A 1 103 ? 7.389 -10.894 6.374 1.00 59.94 103 PRO A CA 1
ATOM 831 C C . PRO A 1 103 ? 7.221 -12.183 5.560 1.00 59.94 103 PRO A C 1
ATOM 833 O O . PRO A 1 103 ? 6.146 -12.485 5.039 1.00 59.94 103 PRO A O 1
ATOM 836 N N . VAL A 1 104 ? 8.310 -12.940 5.428 1.00 60.72 104 VAL A N 1
ATOM 837 C CA . VAL A 1 104 ? 8.371 -14.142 4.592 1.00 60.72 104 VAL A CA 1
ATOM 838 C C . VAL A 1 104 ? 7.622 -15.278 5.294 1.00 60.72 104 VAL A C 1
ATOM 840 O O . VAL A 1 104 ? 8.171 -15.937 6.167 1.00 60.72 104 VAL A O 1
ATOM 843 N N . ARG A 1 105 ? 6.354 -15.519 4.927 1.00 49.44 105 ARG A N 1
ATOM 844 C CA . ARG A 1 105 ? 5.586 -16.683 5.428 1.00 49.44 105 ARG A CA 1
ATOM 845 C C . ARG A 1 105 ? 6.018 -17.998 4.763 1.00 49.44 105 ARG A C 1
ATOM 847 O O . ARG A 1 105 ? 5.951 -19.051 5.384 1.00 49.44 105 ARG A O 1
ATOM 854 N N . LYS A 1 106 ? 6.472 -17.926 3.508 1.00 53.88 106 LYS A N 1
ATOM 855 C CA . LYS A 1 106 ? 7.141 -18.988 2.738 1.00 53.88 106 LYS A CA 1
ATOM 856 C C . LYS A 1 106 ? 8.173 -18.318 1.828 1.00 53.88 106 LYS A C 1
ATOM 858 O O . LYS A 1 106 ? 7.841 -17.306 1.209 1.00 53.88 106 LYS A O 1
ATOM 863 N N . GLN A 1 107 ? 9.399 -18.842 1.749 1.00 54.97 107 GLN A N 1
ATOM 864 C CA . GLN A 1 107 ? 10.348 -18.424 0.711 1.00 54.97 107 GLN A CA 1
ATOM 865 C C . GLN A 1 107 ? 9.764 -18.856 -0.637 1.00 54.97 107 GLN A C 1
ATOM 867 O O . GLN A 1 107 ? 9.762 -20.035 -0.968 1.00 54.97 107 GLN A O 1
ATOM 872 N N . GLN A 1 108 ? 9.170 -17.912 -1.362 1.00 55.88 108 GLN A N 1
ATOM 873 C CA . GLN A 1 108 ? 8.789 -18.107 -2.755 1.00 55.88 108 GLN A CA 1
ATOM 874 C C . GLN A 1 108 ? 9.917 -17.599 -3.645 1.00 55.88 108 GLN A C 1
ATOM 876 O O . GLN A 1 108 ? 10.568 -16.609 -3.298 1.00 55.88 108 GLN A O 1
ATOM 881 N N . ASP A 1 109 ? 10.095 -18.239 -4.798 1.00 58.38 109 ASP A N 1
ATOM 882 C CA . ASP A 1 109 ? 10.967 -17.746 -5.858 1.00 58.38 109 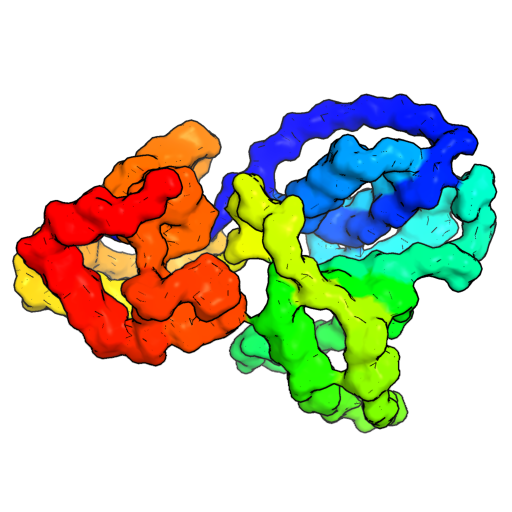ASP A CA 1
ATOM 883 C C . ASP A 1 109 ? 10.500 -16.349 -6.276 1.00 58.38 109 ASP A C 1
ATOM 885 O O . ASP A 1 109 ? 9.373 -16.162 -6.746 1.00 58.38 109 ASP A O 1
ATOM 889 N N . ARG A 1 110 ? 11.349 -15.345 -6.051 1.00 64.06 110 ARG A N 1
ATOM 890 C CA . ARG A 1 110 ? 11.074 -13.964 -6.445 1.00 64.06 110 ARG A CA 1
ATOM 891 C C . ARG A 1 110 ? 11.894 -13.638 -7.684 1.00 64.06 110 ARG A C 1
ATOM 893 O O . ARG A 1 110 ? 13.119 -13.705 -7.648 1.00 64.06 110 ARG A O 1
ATOM 900 N N . ASP A 1 111 ? 11.206 -13.242 -8.746 1.00 64.38 111 ASP A N 1
ATOM 901 C CA . ASP A 1 111 ? 11.842 -12.762 -9.970 1.00 64.38 111 ASP A CA 1
ATOM 902 C C . ASP A 1 111 ? 12.277 -11.294 -9.768 1.00 64.38 111 ASP A C 1
ATOM 904 O O . ASP A 1 111 ? 11.511 -10.480 -9.242 1.00 64.38 111 ASP A O 1
ATOM 908 N N . PHE A 1 112 ? 13.509 -10.945 -10.154 1.00 63.75 112 PHE A N 1
ATOM 909 C CA . PHE A 1 112 ? 14.077 -9.607 -9.952 1.00 63.75 112 PHE A CA 1
ATOM 910 C C . PHE A 1 112 ? 14.694 -9.066 -11.238 1.00 63.75 112 PHE A C 1
ATOM 912 O O . PHE A 1 112 ? 15.739 -9.540 -11.677 1.00 63.75 112 PHE A O 1
ATOM 919 N N . HIS A 1 113 ? 14.065 -8.049 -11.830 1.00 67.31 113 HIS A N 1
ATOM 920 C CA . HIS A 1 113 ? 14.549 -7.399 -13.048 1.00 67.31 113 HIS A CA 1
ATOM 921 C C . HIS A 1 113 ? 14.739 -5.905 -12.780 1.00 67.31 113 HIS A C 1
ATOM 923 O O . HIS A 1 113 ? 13.771 -5.198 -12.505 1.00 67.31 113 HIS A O 1
ATOM 929 N N . LEU A 1 114 ? 15.978 -5.413 -12.859 1.00 68.50 114 LEU A N 1
ATOM 930 C CA . LEU A 1 114 ? 16.279 -4.006 -12.595 1.00 68.50 114 LEU A CA 1
ATOM 931 C C . LEU A 1 114 ? 17.190 -3.428 -13.676 1.00 68.50 114 LEU A C 1
ATOM 933 O O . LEU A 1 114 ? 18.395 -3.265 -13.510 1.00 68.50 114 LEU A O 1
ATOM 937 N N . VAL A 1 115 ? 16.566 -3.136 -14.816 1.00 76.38 115 VAL A N 1
ATOM 938 C CA . VAL A 1 115 ? 17.196 -2.504 -15.978 1.00 76.38 115 VAL A CA 1
ATOM 939 C C . VAL A 1 115 ? 16.453 -1.199 -16.252 1.00 76.38 115 VAL A C 1
ATOM 941 O O . VAL A 1 115 ? 15.550 -1.139 -17.081 1.00 76.38 115 VAL A O 1
ATOM 944 N N . ALA A 1 116 ? 16.794 -0.162 -15.488 1.00 86.94 116 ALA A N 1
ATOM 945 C CA . ALA A 1 116 ? 16.197 1.164 -15.616 1.00 86.94 116 ALA A CA 1
ATOM 946 C C . ALA A 1 116 ? 17.251 2.274 -15.499 1.00 86.94 116 ALA A C 1
ATOM 948 O O . ALA A 1 116 ? 18.292 2.103 -14.849 1.00 86.94 116 ALA A O 1
ATOM 949 N N . ASP A 1 117 ? 16.961 3.413 -16.128 1.00 89.06 117 ASP A N 1
ATOM 950 C CA . ASP A 1 117 ? 17.774 4.630 -16.048 1.00 89.06 117 ASP A CA 1
ATOM 951 C C . ASP A 1 117 ? 17.370 5.480 -14.842 1.00 89.06 117 ASP A C 1
ATOM 953 O O . ASP A 1 117 ? 18.220 6.084 -14.193 1.00 89.06 117 ASP A O 1
ATOM 957 N N . VAL A 1 118 ? 16.074 5.490 -14.517 1.00 91.25 118 VAL A N 1
ATOM 958 C CA . VAL A 1 118 ? 15.512 6.154 -13.336 1.00 91.25 118 VAL A CA 1
ATOM 959 C C . VAL A 1 118 ? 14.578 5.188 -12.619 1.00 91.25 118 VAL A C 1
ATOM 961 O O . VAL A 1 118 ? 13.761 4.519 -13.254 1.00 91.25 118 VAL A O 1
ATOM 964 N N . VAL A 1 119 ? 14.687 5.131 -11.294 1.00 90.62 119 VAL A N 1
ATOM 965 C CA . VAL A 1 119 ? 13.859 4.281 -10.437 1.00 90.62 119 VAL A CA 1
ATOM 966 C C . VAL A 1 119 ? 13.083 5.173 -9.478 1.00 90.62 119 VAL A C 1
ATOM 968 O O . VAL A 1 119 ? 13.661 5.827 -8.615 1.00 90.62 119 VAL A O 1
ATOM 971 N N . ILE A 1 120 ? 11.774 5.252 -9.650 1.00 88.25 120 ILE A N 1
ATOM 972 C CA . ILE A 1 120 ? 10.899 6.130 -8.879 1.00 88.25 120 ILE A CA 1
ATOM 973 C C . ILE A 1 120 ? 10.197 5.297 -7.813 1.00 88.25 120 ILE A C 1
ATOM 975 O O . ILE A 1 120 ? 9.640 4.249 -8.121 1.00 88.25 120 ILE A O 1
ATOM 979 N N . PHE A 1 121 ? 10.186 5.774 -6.573 1.00 86.31 121 PHE A N 1
ATOM 980 C CA . PHE A 1 121 ? 9.442 5.157 -5.473 1.00 86.31 121 PHE A CA 1
ATOM 981 C C . PHE A 1 121 ? 8.303 6.070 -5.045 1.00 86.31 121 PHE A C 1
ATOM 983 O O . PHE A 1 121 ? 8.461 7.286 -5.051 1.00 86.31 121 PHE A O 1
ATOM 990 N N . ASN A 1 122 ? 7.173 5.516 -4.617 1.00 80.12 122 ASN A N 1
ATOM 991 C CA . ASN A 1 122 ? 6.063 6.304 -4.063 1.00 80.12 122 ASN A CA 1
ATOM 992 C C . ASN A 1 122 ? 6.348 6.939 -2.687 1.00 80.12 122 ASN A C 1
ATOM 994 O O . ASN A 1 122 ? 5.533 7.722 -2.204 1.00 80.12 122 ASN A O 1
ATOM 998 N N . SER A 1 123 ? 7.454 6.579 -2.033 1.00 83.12 123 SER A N 1
ATOM 999 C CA . SER A 1 123 ? 7.865 7.141 -0.747 1.00 83.12 123 SER A CA 1
ATOM 1000 C C . SER A 1 123 ? 9.369 7.018 -0.530 1.00 83.12 123 SER A C 1
ATOM 1002 O O . SER A 1 123 ? 10.041 6.190 -1.158 1.00 83.12 123 SER A O 1
ATOM 1004 N N . ASN A 1 124 ? 9.905 7.835 0.376 1.00 87.44 124 ASN A N 1
ATOM 1005 C CA . ASN A 1 124 ? 11.307 7.734 0.763 1.00 87.44 124 ASN A CA 1
ATOM 1006 C C . ASN A 1 124 ? 11.550 6.437 1.554 1.00 87.44 124 ASN A C 1
ATOM 1008 O O . ASN A 1 124 ? 12.547 5.751 1.330 1.00 87.44 124 ASN A O 1
ATOM 1012 N N . PHE A 1 125 ? 10.586 6.029 2.378 1.00 87.81 125 PHE A N 1
ATOM 1013 C CA . PHE A 1 125 ? 10.623 4.780 3.124 1.00 87.81 125 PHE A CA 1
ATOM 1014 C C . PHE A 1 125 ? 10.770 3.575 2.192 1.00 87.81 125 PHE A C 1
ATOM 1016 O O . PHE A 1 125 ? 11.621 2.717 2.427 1.00 87.81 125 PHE A O 1
ATOM 1023 N N . ASN A 1 126 ? 9.978 3.493 1.117 1.00 86.88 126 ASN A N 1
ATOM 1024 C CA . ASN A 1 126 ? 10.065 2.374 0.175 1.00 86.88 126 ASN A CA 1
ATOM 1025 C C . ASN A 1 126 ? 11.403 2.363 -0.566 1.00 86.88 126 ASN A C 1
ATOM 1027 O O . ASN A 1 126 ? 11.971 1.291 -0.753 1.00 86.88 126 ASN A O 1
ATOM 1031 N N . MET A 1 127 ? 11.942 3.533 -0.910 1.00 90.00 127 MET A N 1
ATOM 1032 C CA . MET A 1 127 ? 13.268 3.650 -1.515 1.00 90.00 127 MET A CA 1
ATOM 1033 C C . MET A 1 127 ? 14.375 3.148 -0.577 1.00 90.00 127 MET A C 1
ATOM 1035 O O . MET A 1 127 ? 15.154 2.273 -0.954 1.00 90.00 127 MET A O 1
ATOM 1039 N N . GLU A 1 128 ? 14.448 3.663 0.652 1.00 91.88 128 GLU A N 1
ATOM 1040 C CA . GLU A 1 128 ? 15.515 3.299 1.594 1.00 91.88 128 GLU A CA 1
ATOM 1041 C C . GLU A 1 128 ? 15.385 1.857 2.088 1.00 91.88 128 GLU A C 1
ATOM 1043 O O . GLU A 1 128 ? 16.374 1.122 2.167 1.00 91.88 128 GLU A O 1
ATOM 1048 N N . SER A 1 129 ? 14.163 1.400 2.361 1.00 90.19 129 SER A N 1
ATOM 1049 C CA . SER A 1 129 ? 13.917 0.002 2.725 1.00 90.19 129 SER A CA 1
ATOM 1050 C C . SER A 1 129 ? 14.249 -0.962 1.581 1.00 90.19 129 SER A C 1
ATOM 1052 O O . SER A 1 129 ? 14.720 -2.070 1.832 1.00 90.19 129 SER A O 1
ATOM 1054 N N . PHE A 1 130 ? 14.056 -0.561 0.322 1.00 89.94 130 PHE A N 1
ATOM 1055 C CA . PHE A 1 130 ? 14.461 -1.351 -0.839 1.00 89.94 130 PHE A CA 1
ATOM 1056 C C . PHE A 1 130 ? 15.986 -1.428 -0.945 1.00 89.94 130 PHE A C 1
ATOM 1058 O O . PHE A 1 130 ? 16.547 -2.524 -0.985 1.00 89.94 130 PHE A O 1
ATOM 1065 N N . LEU A 1 131 ? 16.661 -0.275 -0.920 1.00 90.94 131 LEU A N 1
ATOM 1066 C CA . LEU A 1 131 ? 18.118 -0.176 -1.053 1.00 90.94 131 LEU A CA 1
ATOM 1067 C C . LEU A 1 131 ? 18.865 -0.885 0.083 1.00 90.94 131 LEU A C 1
ATOM 1069 O O . LEU A 1 131 ? 19.923 -1.460 -0.154 1.00 90.94 131 LEU A O 1
ATOM 1073 N N . SER A 1 132 ? 18.320 -0.885 1.300 1.00 91.00 132 SER A N 1
ATOM 1074 C CA . SER A 1 132 ? 18.898 -1.617 2.437 1.00 91.00 132 SER A CA 1
ATOM 1075 C C . SER A 1 132 ? 18.639 -3.127 2.382 1.00 91.00 132 SER A C 1
ATOM 1077 O O . SER A 1 132 ? 19.476 -3.912 2.827 1.00 91.00 132 SER A O 1
ATOM 1079 N N . SER A 1 133 ? 17.513 -3.558 1.805 1.00 89.06 133 SER A N 1
ATOM 1080 C CA . SER A 1 133 ? 17.117 -4.975 1.781 1.00 89.06 133 SER A CA 1
ATOM 1081 C C . SER A 1 133 ? 17.630 -5.740 0.560 1.00 89.06 133 SER A C 1
ATOM 1083 O O . SER A 1 133 ? 17.742 -6.968 0.613 1.00 89.06 133 SER A O 1
ATOM 1085 N N . ILE A 1 134 ? 17.968 -5.047 -0.533 1.00 87.69 134 ILE A N 1
ATOM 1086 C CA . ILE A 1 134 ? 18.375 -5.664 -1.805 1.00 87.69 134 ILE A CA 1
ATOM 1087 C C . ILE A 1 134 ? 19.562 -6.620 -1.637 1.00 87.69 134 ILE A C 1
ATOM 1089 O O . ILE A 1 134 ? 19.535 -7.730 -2.158 1.00 87.69 134 ILE A O 1
ATOM 1093 N N . ASN A 1 135 ? 20.560 -6.255 -0.830 1.00 85.44 135 ASN A N 1
ATOM 1094 C CA . ASN A 1 135 ? 21.744 -7.089 -0.614 1.00 85.44 135 ASN A CA 1
ATOM 1095 C C . ASN A 1 135 ? 21.408 -8.393 0.123 1.00 85.44 135 ASN A C 1
ATOM 1097 O O . ASN A 1 135 ? 21.954 -9.445 -0.201 1.00 85.44 135 ASN A O 1
ATOM 1101 N N . SER A 1 136 ? 20.489 -8.351 1.091 1.00 85.94 136 SER A N 1
ATOM 1102 C CA . SER A 1 136 ? 20.004 -9.552 1.783 1.00 85.94 136 SER A CA 1
ATOM 1103 C C . SER A 1 136 ? 19.197 -10.446 0.849 1.00 85.94 136 SER A C 1
ATOM 1105 O O . SER A 1 136 ? 19.326 -11.665 0.909 1.00 85.94 136 SER A O 1
ATOM 1107 N N . PHE A 1 137 ? 18.418 -9.850 -0.052 1.00 82.19 137 PHE A N 1
ATOM 1108 C CA . PHE A 1 137 ? 17.677 -10.585 -1.069 1.00 82.19 137 PHE A CA 1
ATOM 1109 C C . PHE A 1 137 ? 18.607 -11.295 -2.069 1.00 82.19 137 PHE A C 1
ATOM 1111 O O . PHE A 1 137 ? 18.422 -12.478 -2.336 1.00 82.19 137 PHE A O 1
ATOM 1118 N N . LEU A 1 138 ? 19.665 -10.632 -2.549 1.00 83.25 138 LEU A N 1
ATOM 1119 C CA . LEU A 1 138 ? 20.638 -11.233 -3.476 1.00 83.25 138 LEU A CA 1
ATOM 1120 C C . LEU A 1 138 ? 21.394 -12.434 -2.880 1.00 83.25 138 LEU A C 1
ATOM 1122 O O . LEU A 1 138 ? 21.883 -13.277 -3.630 1.00 83.25 138 LEU A O 1
ATOM 1126 N N . LYS A 1 139 ? 21.463 -12.571 -1.547 1.00 84.69 139 LYS A N 1
ATOM 1127 C CA . LYS A 1 139 ? 22.022 -13.773 -0.896 1.00 84.69 139 LYS A CA 1
ATOM 1128 C C . LYS A 1 139 ? 21.205 -15.038 -1.173 1.00 84.69 139 LYS A C 1
ATOM 1130 O O . LYS A 1 139 ? 21.754 -16.126 -1.035 1.00 84.69 139 LYS A O 1
ATOM 1135 N N . LEU A 1 140 ? 19.936 -14.901 -1.570 1.00 82.00 140 LEU A N 1
ATOM 1136 C CA . LEU A 1 140 ? 19.086 -16.025 -1.972 1.00 82.00 140 LEU A CA 1
ATOM 1137 C C . LEU A 1 140 ? 19.476 -16.594 -3.341 1.00 82.00 140 LEU A C 1
ATOM 1139 O O . LEU A 1 140 ? 19.148 -17.740 -3.630 1.00 82.00 140 LEU A O 1
ATOM 1143 N N . MET A 1 141 ? 20.181 -15.827 -4.180 1.00 81.62 141 MET A N 1
ATOM 1144 C CA . MET A 1 141 ? 20.677 -16.345 -5.453 1.00 81.62 141 MET A CA 1
ATOM 1145 C C . MET A 1 141 ? 21.743 -17.420 -5.184 1.00 81.62 141 MET A C 1
ATOM 1147 O O . MET A 1 141 ? 22.652 -17.179 -4.378 1.00 81.62 141 MET A O 1
ATOM 1151 N N . PRO A 1 142 ? 21.662 -18.595 -5.829 1.00 81.00 142 PRO A N 1
ATOM 1152 C CA . PRO A 1 142 ? 22.572 -19.702 -5.546 1.00 81.00 142 PRO A CA 1
ATOM 1153 C C . PRO A 1 142 ? 24.019 -19.387 -5.946 1.00 81.00 142 PRO A C 1
ATOM 1155 O O . PRO A 1 142 ? 24.930 -19.721 -5.195 1.00 81.00 142 PRO A O 1
ATOM 1158 N N . ASP A 1 143 ? 24.227 -18.682 -7.061 1.00 82.62 143 ASP A N 1
ATOM 1159 C CA . ASP A 1 143 ? 25.551 -18.343 -7.594 1.00 82.62 143 ASP A CA 1
ATOM 1160 C C . ASP A 1 143 ? 25.538 -16.985 -8.336 1.00 82.62 143 ASP A C 1
ATOM 1162 O O . ASP A 1 143 ? 24.475 -16.387 -8.523 1.00 82.62 143 ASP A O 1
ATOM 1166 N N . TYR A 1 144 ? 26.715 -16.475 -8.718 1.00 83.38 144 TYR A N 1
ATOM 1167 C CA . TYR A 1 144 ? 26.940 -15.244 -9.497 1.00 83.38 144 TYR A CA 1
ATOM 1168 C C . TYR A 1 144 ? 26.241 -13.997 -8.937 1.00 83.38 144 TYR A C 1
ATOM 1170 O O . TYR A 1 144 ? 25.676 -13.179 -9.663 1.00 83.38 144 TYR A O 1
ATOM 1178 N N . ARG A 1 145 ? 26.295 -13.836 -7.612 1.00 85.94 145 ARG A N 1
ATOM 1179 C CA . ARG A 1 145 ? 25.648 -12.728 -6.897 1.00 85.94 145 ARG A CA 1
ATOM 1180 C C . ARG A 1 145 ? 26.261 -11.375 -7.284 1.00 85.94 145 ARG A C 1
ATOM 1182 O O . ARG A 1 145 ? 27.452 -11.167 -7.026 1.00 85.94 145 ARG A O 1
ATOM 1189 N N . PRO A 1 146 ? 25.470 -10.423 -7.811 1.00 83.94 146 PRO A N 1
ATOM 1190 C CA . PRO A 1 146 ? 25.928 -9.056 -8.020 1.00 83.94 146 PRO A CA 1
ATOM 1191 C C . PRO A 1 146 ? 26.364 -8.417 -6.695 1.00 83.94 146 PRO A C 1
ATOM 1193 O O . PRO A 1 146 ? 25.674 -8.535 -5.682 1.00 83.94 146 PRO A O 1
ATOM 1196 N N . LYS A 1 147 ? 27.505 -7.724 -6.699 1.00 85.81 147 LYS A N 1
ATOM 1197 C CA . LYS A 1 147 ? 28.019 -6.967 -5.546 1.00 85.81 147 LYS A CA 1
ATOM 1198 C C . LYS A 1 147 ? 27.865 -5.471 -5.799 1.00 85.81 147 LYS A C 1
ATOM 1200 O O . LYS A 1 147 ? 27.948 -5.035 -6.942 1.00 85.81 147 LYS A O 1
ATOM 1205 N N . GLY A 1 148 ? 27.664 -4.694 -4.735 1.00 86.56 148 GLY A N 1
ATOM 1206 C CA . GLY A 1 148 ? 27.593 -3.232 -4.826 1.00 86.56 148 GLY A CA 1
ATOM 1207 C C . GLY A 1 148 ? 26.363 -2.702 -5.578 1.00 86.56 148 GLY A C 1
ATOM 1208 O O . GLY A 1 148 ? 26.383 -1.598 -6.121 1.00 86.56 148 GLY A O 1
ATOM 1209 N N . LEU A 1 149 ? 25.299 -3.507 -5.695 1.00 86.94 149 LEU A N 1
ATOM 1210 C CA . LEU A 1 149 ? 24.152 -3.152 -6.529 1.00 86.94 149 LEU A CA 1
ATOM 1211 C C . LEU A 1 149 ? 23.376 -1.956 -5.952 1.00 86.94 149 LEU A C 1
ATOM 1213 O O . LEU A 1 149 ? 22.883 -1.116 -6.704 1.00 86.94 149 LEU A O 1
A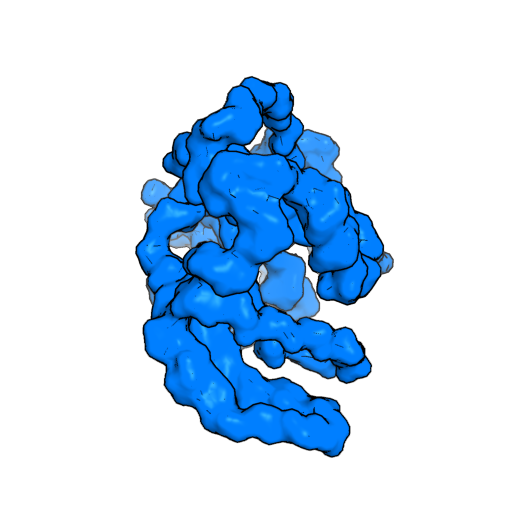TOM 1217 N N . SER A 1 150 ? 23.309 -1.843 -4.623 1.00 88.38 150 SER A N 1
ATOM 1218 C CA . SER A 1 150 ? 22.728 -0.692 -3.926 1.00 88.38 150 SER A CA 1
ATOM 1219 C C . SER A 1 150 ? 23.390 0.629 -4.325 1.00 88.38 150 SER A C 1
ATOM 1221 O O . SER A 1 150 ? 22.703 1.620 -4.551 1.00 88.38 150 SER A O 1
ATOM 1223 N N . GLU A 1 151 ? 24.710 0.635 -4.455 1.00 90.31 151 GLU A N 1
ATOM 1224 C CA . GLU A 1 151 ? 25.550 1.784 -4.774 1.00 90.31 151 GLU A CA 1
ATOM 1225 C C . GLU A 1 151 ? 25.378 2.193 -6.238 1.00 90.31 151 GLU A C 1
ATOM 1227 O O . GLU A 1 151 ? 25.339 3.381 -6.549 1.00 90.31 151 GLU A O 1
ATOM 1232 N N . VAL A 1 152 ? 25.192 1.215 -7.130 1.00 89.75 152 VAL A N 1
ATOM 1233 C CA . VAL A 1 152 ? 24.913 1.447 -8.555 1.00 89.75 152 VAL A CA 1
ATOM 1234 C C . VAL A 1 152 ? 23.493 1.976 -8.783 1.00 89.75 152 VAL A C 1
ATOM 1236 O O . VAL A 1 152 ? 23.274 2.817 -9.657 1.00 89.75 152 VAL A O 1
ATOM 1239 N N . ILE A 1 153 ? 22.507 1.485 -8.026 1.00 90.25 153 ILE A N 1
ATOM 1240 C CA . ILE A 1 153 ? 21.096 1.853 -8.212 1.00 90.25 153 ILE A CA 1
ATOM 1241 C C . ILE A 1 153 ? 20.747 3.159 -7.493 1.00 90.25 153 ILE A C 1
ATOM 1243 O O . ILE A 1 153 ? 19.983 3.951 -8.040 1.00 90.25 153 ILE A O 1
ATOM 1247 N N . ARG A 1 154 ? 21.306 3.428 -6.306 1.00 93.12 154 ARG A N 1
ATOM 1248 C CA . ARG A 1 154 ? 20.964 4.603 -5.479 1.00 93.12 154 ARG A CA 1
ATOM 1249 C C . ARG A 1 154 ? 20.981 5.938 -6.247 1.00 93.12 154 ARG A C 1
ATOM 1251 O O . ARG A 1 154 ? 20.015 6.681 -6.092 1.00 93.12 154 ARG A O 1
ATOM 1258 N N . PRO A 1 155 ? 21.969 6.254 -7.110 1.00 93.94 155 PRO A N 1
ATOM 1259 C CA . PRO A 1 155 ? 21.967 7.498 -7.891 1.00 93.94 155 PRO A CA 1
ATOM 1260 C C . PRO A 1 155 ? 20.786 7.627 -8.869 1.00 93.94 155 PRO A C 1
ATOM 1262 O O . PRO A 1 155 ? 20.382 8.738 -9.220 1.00 93.94 155 PRO A O 1
ATOM 1265 N N . LYS A 1 156 ? 20.222 6.493 -9.302 1.00 92.94 156 LYS A N 1
ATOM 1266 C CA . LYS A 1 156 ? 19.059 6.411 -10.196 1.00 92.94 156 LYS A CA 1
ATOM 1267 C C . LYS A 1 156 ? 17.736 6.547 -9.445 1.00 92.94 156 LYS A C 1
ATOM 1269 O O . LYS A 1 156 ? 16.710 6.801 -10.077 1.00 92.94 156 LYS A O 1
ATOM 1274 N N . CYS A 1 157 ? 17.745 6.364 -8.124 1.00 92.50 157 CYS A N 1
ATOM 1275 C CA . CYS A 1 157 ? 16.545 6.404 -7.305 1.00 92.50 157 CYS A CA 1
ATOM 1276 C C . CYS A 1 157 ? 16.043 7.836 -7.106 1.00 92.50 157 CYS A C 1
ATOM 1278 O O . CYS A 1 157 ? 16.818 8.754 -6.825 1.00 92.50 157 CYS A O 1
ATOM 1280 N N . LYS A 1 158 ? 14.728 8.017 -7.213 1.00 88.62 158 LYS A N 1
ATOM 1281 C CA . LYS A 1 158 ? 14.031 9.263 -6.893 1.00 88.62 158 LYS A CA 1
ATOM 1282 C C . LYS A 1 158 ? 12.853 8.951 -5.967 1.00 88.62 158 LYS A C 1
ATOM 1284 O O . LYS A 1 158 ? 11.952 8.214 -6.381 1.00 88.62 158 LYS A O 1
ATOM 1289 N N . PRO A 1 159 ? 12.826 9.489 -4.736 1.00 80.06 159 PRO A N 1
ATOM 1290 C CA . PRO A 1 159 ? 11.629 9.415 -3.916 1.00 80.06 159 PRO A CA 1
ATOM 1291 C C . PRO A 1 159 ? 10.589 10.371 -4.510 1.00 80.06 159 PRO A C 1
ATOM 1293 O O . PRO A 1 159 ? 10.869 11.552 -4.720 1.00 80.06 159 PRO A O 1
ATOM 1296 N N . ASN A 1 160 ? 9.392 9.874 -4.812 1.00 72.75 160 ASN A N 1
ATOM 1297 C CA . ASN A 1 160 ? 8.287 10.717 -5.244 1.00 72.75 160 ASN A CA 1
ATOM 1298 C C . ASN A 1 160 ? 7.635 11.350 -4.012 1.00 72.75 160 ASN A C 1
ATOM 1300 O O . ASN A 1 160 ? 6.724 10.793 -3.400 1.00 72.75 160 ASN A O 1
ATOM 1304 N N . LEU A 1 161 ? 8.135 12.523 -3.636 1.00 54.09 161 LEU A N 1
ATOM 1305 C CA . LEU A 1 161 ? 7.508 13.360 -2.628 1.00 54.09 161 LEU A CA 1
ATOM 1306 C C . LEU A 1 161 ? 6.285 14.052 -3.259 1.00 54.09 161 LEU A C 1
ATOM 1308 O O . LEU A 1 161 ? 6.405 15.067 -3.935 1.00 54.09 161 LEU A O 1
ATOM 1312 N N . ARG A 1 162 ? 5.097 13.514 -2.960 1.00 52.03 162 ARG A N 1
ATOM 1313 C CA . ARG A 1 162 ? 3.805 14.232 -2.883 1.00 52.03 162 ARG A CA 1
ATOM 1314 C C . ARG A 1 162 ? 2.981 14.531 -4.151 1.00 52.03 162 ARG A C 1
ATOM 1316 O O . ARG A 1 162 ? 1.820 14.877 -3.964 1.00 52.03 162 ARG A O 1
ATOM 1323 N N . SER A 1 163 ? 3.433 14.362 -5.397 1.00 44.47 163 SER A N 1
ATOM 1324 C CA . SER A 1 163 ? 2.632 14.871 -6.543 1.00 44.47 163 SER A CA 1
ATOM 1325 C C . SER A 1 163 ? 1.490 13.974 -7.051 1.00 44.47 163 SER A C 1
ATOM 1327 O O . SER A 1 163 ? 0.595 14.474 -7.720 1.00 44.47 163 SER A O 1
ATOM 1329 N N . ILE A 1 164 ? 1.456 12.680 -6.709 1.00 46.56 164 ILE A N 1
ATOM 1330 C CA . ILE A 1 164 ? 0.373 11.755 -7.129 1.00 46.56 164 ILE A CA 1
ATOM 1331 C C . ILE A 1 164 ? -0.561 11.397 -5.946 1.00 46.56 164 ILE A C 1
ATOM 1333 O O . ILE A 1 164 ? -1.523 10.645 -6.067 1.00 46.56 164 ILE A O 1
ATOM 1337 N N . ALA A 1 165 ? -0.293 11.954 -4.761 1.00 40.69 165 ALA A N 1
ATOM 1338 C CA . ALA A 1 165 ? -0.949 11.566 -3.512 1.00 40.69 165 ALA A CA 1
ATOM 1339 C C . ALA A 1 165 ? -2.324 12.219 -3.281 1.00 40.69 165 ALA A C 1
ATOM 1341 O O . ALA A 1 165 ? -3.049 11.777 -2.392 1.00 40.69 165 ALA A O 1
ATOM 1342 N N . TYR A 1 166 ? -2.704 13.234 -4.067 1.00 39.84 166 TYR A N 1
ATOM 1343 C CA . TYR A 1 166 ? -3.922 14.017 -3.809 1.00 39.84 166 TYR A CA 1
ATOM 1344 C C . TYR A 1 166 ? -5.231 13.258 -4.031 1.00 39.84 166 TYR A C 1
ATOM 1346 O O . TYR A 1 166 ? -6.300 13.742 -3.677 1.00 39.84 166 TYR A O 1
ATOM 1354 N N . GLU A 1 167 ? -5.153 12.057 -4.588 1.00 43.34 167 GLU A N 1
ATOM 1355 C CA . GLU A 1 167 ? -6.330 11.368 -5.087 1.00 43.34 167 GLU A CA 1
ATOM 1356 C C . GLU A 1 167 ? -6.537 10.006 -4.353 1.00 43.34 167 GLU A C 1
ATOM 1358 O O . GLU A 1 167 ? -7.510 9.310 -4.584 1.00 43.34 167 GLU A O 1
ATOM 1363 N N . GLY A 1 168 ? -5.713 9.633 -3.356 1.00 44.94 168 GLY A N 1
ATOM 1364 C CA . GLY A 1 168 ? -5.960 8.448 -2.492 1.00 44.94 168 GLY A CA 1
ATOM 1365 C C . GLY A 1 168 ? -5.594 7.085 -3.091 1.00 44.94 168 GLY A C 1
ATOM 1366 O O . GLY A 1 168 ? -5.646 6.067 -2.406 1.00 44.94 168 GLY A O 1
ATOM 1367 N N . PHE A 1 169 ? -5.144 7.061 -4.345 1.00 43.84 169 PHE A N 1
ATOM 1368 C CA . PHE A 1 169 ? -4.988 5.846 -5.158 1.00 43.84 169 PHE A CA 1
ATOM 1369 C C . PHE A 1 169 ? -3.739 4.988 -4.855 1.00 43.84 169 PHE A C 1
ATOM 1371 O O . PHE A 1 169 ? -3.599 3.903 -5.413 1.00 43.84 169 PHE A O 1
ATOM 1378 N N . LEU A 1 170 ? -2.801 5.432 -4.006 1.00 40.59 170 LEU A N 1
ATOM 1379 C CA . LEU A 1 170 ? -1.451 4.832 -3.949 1.00 40.59 170 LEU A CA 1
ATOM 1380 C C . LEU A 1 170 ? -1.099 4.003 -2.705 1.00 40.59 170 LEU A C 1
ATOM 1382 O O . LEU A 1 170 ? -0.027 3.398 -2.687 1.00 40.59 170 LEU A O 1
ATOM 1386 N N . TYR A 1 171 ? -1.948 3.943 -1.677 1.00 46.69 171 TYR A N 1
ATOM 1387 C CA . TYR A 1 171 ? -1.570 3.319 -0.389 1.00 46.69 171 TYR A CA 1
ATOM 1388 C C . TYR A 1 171 ? -2.402 2.098 0.005 1.00 46.69 171 TYR A C 1
ATOM 1390 O O . TYR A 1 171 ? -2.216 1.501 1.059 1.00 46.69 171 TYR A O 1
ATOM 1398 N N . THR A 1 172 ? -3.289 1.707 -0.887 1.00 49.56 172 THR A N 1
ATOM 1399 C CA . THR A 1 172 ? -4.252 0.626 -0.774 1.00 49.56 172 THR A CA 1
ATOM 1400 C C . THR A 1 172 ? -3.545 -0.746 -0.689 1.00 49.56 172 THR A C 1
ATOM 1402 O O . THR A 1 172 ? -3.135 -1.288 -1.716 1.00 49.56 172 THR A O 1
ATOM 1405 N N . ARG A 1 173 ? -3.340 -1.299 0.532 1.00 51.62 173 ARG A N 1
ATOM 1406 C CA . ARG A 1 173 ? -2.954 -2.715 0.760 1.00 51.62 173 ARG A CA 1
ATOM 1407 C C . ARG A 1 173 ? -3.439 -3.353 2.059 1.00 51.62 173 ARG A C 1
ATOM 1409 O O . ARG A 1 173 ? -3.359 -2.773 3.134 1.00 51.62 173 ARG A O 1
ATOM 1416 N N . GLU A 1 174 ? -3.808 -4.630 1.949 1.00 47.78 174 GLU A N 1
ATOM 1417 C CA . GLU A 1 174 ? -4.323 -5.513 3.009 1.00 47.78 174 GLU A CA 1
ATOM 1418 C C . GLU A 1 174 ? -3.294 -5.912 4.081 1.00 47.78 174 GLU A C 1
ATOM 1420 O O . GLU A 1 174 ? -3.633 -6.011 5.260 1.00 47.78 174 GLU A O 1
ATOM 1425 N N . HIS A 1 175 ? -2.026 -6.137 3.710 1.00 47.97 175 HIS A N 1
ATOM 1426 C CA . HIS A 1 175 ? -1.023 -6.701 4.631 1.00 47.97 175 HIS A CA 1
ATOM 1427 C C . HIS A 1 175 ? -0.684 -5.796 5.819 1.00 47.97 175 HIS A C 1
ATOM 1429 O O . HIS A 1 175 ? -0.293 -6.281 6.882 1.00 47.97 175 HIS A O 1
ATOM 1435 N N . ASP A 1 176 ? -0.832 -4.488 5.648 1.00 53.28 176 ASP A N 1
ATOM 1436 C CA . ASP A 1 176 ? -0.490 -3.504 6.669 1.00 53.28 176 ASP A CA 1
ATOM 1437 C C . ASP A 1 176 ? -1.603 -3.295 7.708 1.00 53.28 176 ASP A C 1
ATOM 1439 O O . ASP A 1 176 ? -1.406 -2.716 8.775 1.00 53.28 176 ASP A O 1
ATOM 1443 N N . LYS A 1 177 ? -2.789 -3.835 7.428 1.00 60.50 177 LYS A N 1
ATOM 1444 C CA . LYS A 1 177 ? -4.004 -3.571 8.203 1.00 60.50 177 LYS A CA 1
ATOM 1445 C C . LYS A 1 177 ? -4.049 -4.344 9.520 1.00 60.50 177 LYS A C 1
ATOM 1447 O O . LYS A 1 177 ? -4.869 -4.041 10.379 1.00 60.50 177 LYS A O 1
ATOM 1452 N N . GLY A 1 178 ? -3.124 -5.296 9.704 1.00 64.88 178 GLY A N 1
ATOM 1453 C CA . GLY A 1 178 ? -2.860 -5.983 10.971 1.00 64.88 178 GLY A CA 1
ATOM 1454 C C . GLY A 1 178 ? -4.125 -6.462 11.693 1.00 64.88 178 GLY A C 1
ATOM 1455 O O . GLY A 1 178 ? -4.289 -6.112 12.867 1.00 64.88 178 GLY A O 1
ATOM 1456 N N . PRO A 1 179 ? -5.013 -7.227 11.024 1.00 71.38 179 PRO A N 1
ATOM 1457 C CA . PRO A 1 179 ? -6.346 -7.528 11.539 1.00 71.38 179 PRO A CA 1
ATOM 1458 C C . PRO A 1 179 ? -6.295 -8.198 12.915 1.00 71.38 179 PRO A C 1
ATOM 1460 O O . PRO A 1 179 ? -7.055 -7.815 13.796 1.00 71.38 179 PRO A O 1
ATOM 1463 N N . ASP A 1 180 ? -5.347 -9.110 13.153 1.00 77.06 180 ASP A N 1
ATOM 1464 C CA . ASP A 1 180 ? -5.219 -9.823 14.433 1.00 77.06 180 ASP A CA 1
ATOM 1465 C C . ASP A 1 180 ? -5.011 -8.873 15.619 1.00 77.06 180 ASP A C 1
ATOM 1467 O O . ASP A 1 180 ? -5.687 -8.979 16.643 1.00 77.06 180 ASP A O 1
ATOM 1471 N N . LEU A 1 181 ? -4.100 -7.903 15.471 1.00 82.12 181 LEU A N 1
ATOM 1472 C CA . LEU A 1 181 ? -3.847 -6.893 16.496 1.00 82.12 181 LEU A CA 1
ATOM 1473 C C . LEU A 1 181 ? -5.079 -6.004 16.696 1.00 82.12 181 LEU A C 1
ATOM 1475 O O . LEU A 1 181 ? -5.432 -5.691 17.832 1.00 82.12 181 LEU A O 1
ATOM 1479 N N . PHE A 1 182 ? -5.722 -5.597 15.602 1.00 82.38 182 PHE A N 1
ATOM 1480 C CA . PHE A 1 182 ? -6.913 -4.761 15.657 1.00 82.38 182 PHE A CA 1
ATOM 1481 C C . PHE A 1 182 ? -8.044 -5.465 16.417 1.00 82.38 182 PHE A C 1
ATOM 1483 O O . PHE A 1 182 ? -8.532 -4.928 17.410 1.00 82.38 182 PHE A O 1
ATOM 1490 N N . PHE A 1 183 ? -8.386 -6.702 16.044 1.00 84.25 183 PHE A N 1
ATOM 1491 C CA . PHE A 1 183 ? -9.411 -7.492 16.730 1.00 84.25 183 PHE A CA 1
ATOM 1492 C C . PHE A 1 183 ? -9.039 -7.808 18.178 1.00 84.25 183 PHE A C 1
ATOM 1494 O O . PHE A 1 183 ? -9.899 -7.706 19.049 1.00 84.25 183 PHE A O 1
ATOM 1501 N N . HIS A 1 184 ? -7.770 -8.111 18.472 1.00 87.19 184 HIS A N 1
ATOM 1502 C CA . HIS A 1 184 ? -7.314 -8.303 19.850 1.00 87.19 184 HIS A CA 1
ATOM 1503 C C . HIS A 1 184 ? -7.596 -7.070 20.719 1.00 87.19 184 HIS A C 1
ATOM 1505 O O . HIS A 1 184 ? -8.097 -7.197 21.837 1.00 87.19 184 HIS A O 1
ATOM 1511 N N . VAL A 1 185 ? -7.331 -5.871 20.195 1.00 90.12 185 VAL A N 1
ATOM 1512 C CA . VAL A 1 185 ? -7.638 -4.622 20.898 1.00 90.12 185 VAL A CA 1
ATOM 1513 C C . VAL A 1 185 ? -9.148 -4.416 21.037 1.00 90.12 185 VAL A C 1
ATOM 1515 O O . VAL A 1 185 ? -9.591 -4.033 22.116 1.00 90.12 185 VAL A O 1
ATOM 1518 N N . LEU A 1 186 ? -9.954 -4.711 20.011 1.00 90.19 186 LEU A N 1
ATOM 1519 C CA . LEU A 1 186 ? -11.418 -4.620 20.111 1.00 90.19 186 LEU A CA 1
ATOM 1520 C C . LEU A 1 186 ? -11.989 -5.556 21.182 1.00 90.19 186 LEU A C 1
ATOM 1522 O O . LEU A 1 186 ? -12.847 -5.128 21.951 1.00 90.19 186 LEU A O 1
ATOM 1526 N N . TYR A 1 187 ? -11.480 -6.787 21.290 1.00 91.06 187 TYR A N 1
ATOM 1527 C CA . TYR A 1 187 ? -11.865 -7.710 22.361 1.00 91.06 187 TYR A CA 1
ATOM 1528 C C . TYR A 1 187 ? -11.564 -7.127 23.738 1.00 91.06 187 TYR A C 1
ATOM 1530 O O . TYR A 1 187 ? -12.427 -7.140 24.605 1.00 91.06 187 TYR A O 1
ATOM 1538 N N . GLN A 1 188 ? -10.391 -6.522 23.924 1.00 92.69 188 GLN A N 1
ATOM 1539 C CA . GLN A 1 188 ? -10.044 -5.871 25.190 1.00 92.69 188 GLN A CA 1
ATOM 1540 C C . GLN A 1 188 ? -10.921 -4.652 25.510 1.00 92.69 188 GLN A C 1
ATOM 1542 O O . GLN A 1 188 ? -11.118 -4.338 26.682 1.00 92.69 188 GLN A O 1
ATOM 1547 N N . LEU A 1 189 ? -11.422 -3.932 24.501 1.00 93.38 189 LEU A N 1
ATOM 1548 C CA . LEU A 1 189 ? -12.373 -2.835 24.711 1.00 93.38 189 LEU A CA 1
ATOM 1549 C C . LEU A 1 189 ? -13.762 -3.366 25.094 1.00 93.38 189 LEU A C 1
ATOM 1551 O O . LEU A 1 189 ? -14.396 -2.796 25.983 1.00 93.38 189 LEU A O 1
ATOM 1555 N N . ALA A 1 190 ? -14.203 -4.458 24.464 1.00 91.88 190 ALA A N 1
ATOM 1556 C CA . ALA A 1 190 ? -15.464 -5.132 24.772 1.00 91.88 190 ALA A CA 1
ATOM 1557 C C . ALA A 1 190 ? -15.448 -5.765 26.174 1.00 91.88 190 ALA A C 1
ATOM 1559 O O . ALA A 1 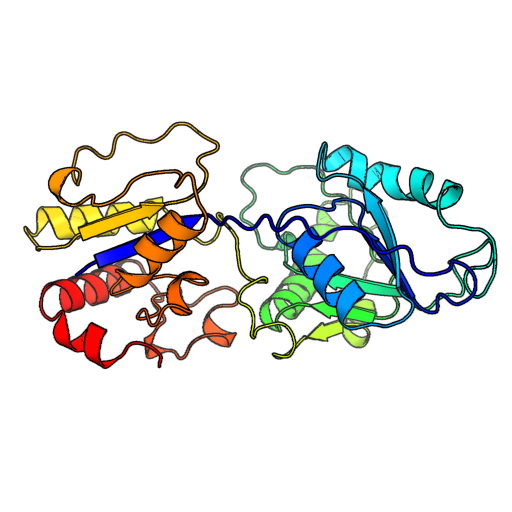190 ? -16.377 -5.549 26.946 1.00 91.88 190 ALA A O 1
ATOM 1560 N N . ASP A 1 191 ? -14.348 -6.422 26.564 1.00 92.38 191 ASP A N 1
ATOM 1561 C CA . ASP A 1 191 ? -14.145 -6.974 27.915 1.00 92.38 191 ASP A CA 1
ATOM 1562 C C . ASP A 1 191 ? -14.189 -5.873 29.000 1.00 92.38 191 ASP A C 1
ATOM 1564 O O . ASP A 1 191 ? -14.485 -6.132 30.163 1.00 92.38 191 ASP A O 1
ATOM 1568 N N . GLN A 1 192 ? -13.922 -4.617 28.622 1.00 93.44 192 GLN A N 1
ATOM 1569 C CA . GLN A 1 192 ? -14.037 -3.437 29.488 1.00 93.44 192 GLN A CA 1
ATOM 1570 C C . GLN A 1 192 ? -15.411 -2.758 29.420 1.00 93.44 192 GLN A C 1
ATOM 1572 O O . GLN A 1 192 ? -15.566 -1.659 29.956 1.00 93.44 192 GLN A O 1
ATOM 1577 N N . SER A 1 193 ? -16.390 -3.382 28.757 1.00 92.44 193 SER A N 1
ATOM 1578 C CA . SER A 1 193 ? -17.756 -2.873 28.568 1.00 92.44 193 SER A CA 1
ATOM 1579 C C . SER A 1 193 ? -17.801 -1.460 27.971 1.00 92.44 193 SER A C 1
ATOM 1581 O O . SER A 1 193 ? -18.648 -0.642 28.326 1.00 92.44 193 SER A O 1
ATOM 1583 N N . LEU A 1 194 ? -16.858 -1.129 27.081 1.00 92.81 194 LEU A N 1
ATOM 1584 C CA . LEU A 1 194 ? -16.824 0.180 26.430 1.00 92.81 194 LEU A CA 1
ATOM 1585 C C . LEU A 1 194 ? -17.786 0.224 25.243 1.00 92.81 194 LEU A C 1
ATOM 1587 O O . LEU A 1 194 ? -17.832 -0.685 24.418 1.00 92.81 194 LEU A O 1
ATOM 1591 N N . HIS A 1 195 ? -18.502 1.337 25.101 1.00 92.25 195 HIS A N 1
ATOM 1592 C CA . HIS A 1 195 ? -19.392 1.551 23.965 1.00 92.25 195 HIS A CA 1
ATOM 1593 C C . HIS A 1 195 ? -18.617 2.011 22.724 1.00 92.25 195 HIS A C 1
ATOM 1595 O O . HIS A 1 195 ? -18.143 3.146 22.635 1.00 92.25 195 HIS A O 1
ATOM 1601 N N . PHE A 1 196 ? -18.538 1.136 21.725 1.00 93.12 196 PHE A N 1
ATOM 1602 C CA . PHE A 1 196 ? -18.009 1.446 20.399 1.00 93.12 196 PHE A CA 1
ATOM 1603 C C . PHE A 1 196 ? -18.768 0.681 19.314 1.00 93.12 196 PHE A C 1
ATOM 1605 O O . PHE A 1 196 ? -19.463 -0.296 19.599 1.00 93.12 196 PHE A O 1
ATOM 161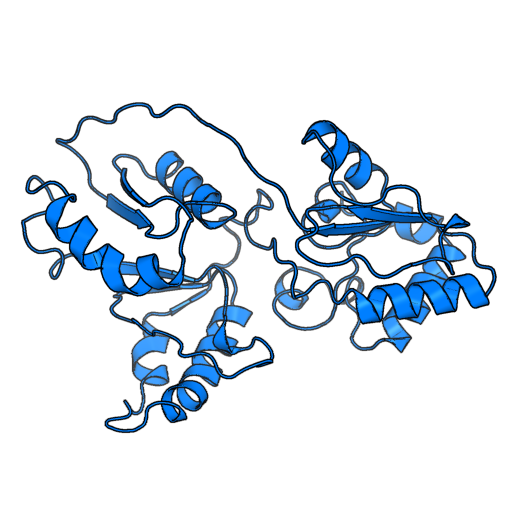2 N N . LYS A 1 197 ? -18.623 1.144 18.072 1.00 92.88 197 LYS A N 1
ATOM 1613 C CA . LYS A 1 197 ? -19.064 0.450 16.865 1.00 92.88 197 LYS A CA 1
ATOM 1614 C C . LYS A 1 197 ? -17.877 0.241 15.931 1.00 92.88 197 LYS A C 1
ATOM 1616 O O . LYS A 1 197 ? -16.975 1.076 15.871 1.00 92.88 197 LYS A O 1
ATOM 1621 N N . VAL A 1 198 ? -17.865 -0.870 15.210 1.00 89.81 198 VAL A N 1
ATOM 1622 C CA . VAL A 1 198 ? -16.820 -1.209 14.240 1.00 89.81 198 VAL A CA 1
ATOM 1623 C C . VAL A 1 198 ? -17.457 -1.593 12.914 1.00 89.81 198 VAL A C 1
ATOM 1625 O O . VAL A 1 198 ? -18.443 -2.320 12.870 1.00 89.81 198 VAL A O 1
ATOM 1628 N N . SER A 1 199 ? -16.898 -1.095 11.823 1.00 87.88 199 SER A N 1
ATOM 1629 C CA . SER A 1 199 ? -17.181 -1.568 10.474 1.00 87.88 199 SER A CA 1
ATOM 1630 C C . SER A 1 199 ? -15.912 -2.186 9.908 1.00 87.88 199 SER A C 1
ATOM 1632 O O . SER A 1 199 ? -14.844 -1.575 9.951 1.00 87.88 199 SER A O 1
ATOM 1634 N N . VAL A 1 200 ? -16.023 -3.404 9.400 1.00 81.50 200 VAL A N 1
ATOM 1635 C CA . VAL A 1 200 ? -14.922 -4.108 8.741 1.00 81.50 200 VAL A CA 1
ATOM 1636 C C . VAL A 1 200 ? -15.387 -4.375 7.325 1.00 81.50 200 VAL A C 1
ATOM 1638 O O . VAL A 1 200 ? -16.224 -5.248 7.107 1.00 81.50 200 VAL A O 1
ATOM 1641 N N . ILE A 1 201 ? -14.910 -3.567 6.384 1.00 79.38 201 ILE A N 1
ATOM 1642 C CA . ILE A 1 201 ? -15.399 -3.558 5.006 1.00 79.38 201 ILE A CA 1
ATOM 1643 C C . ILE A 1 201 ? -14.273 -3.854 4.017 1.00 79.38 201 ILE A C 1
ATOM 1645 O O . ILE A 1 201 ? -13.109 -3.545 4.263 1.00 79.38 201 ILE A O 1
ATOM 1649 N N . GLY A 1 202 ? -14.636 -4.453 2.888 1.00 73.12 202 GLY A N 1
ATOM 1650 C CA . GLY A 1 202 ? -13.729 -4.757 1.780 1.00 73.12 202 GLY A CA 1
ATOM 1651 C C . GLY A 1 202 ? -13.803 -6.214 1.329 1.00 73.12 202 GLY A C 1
ATOM 1652 O O . GLY A 1 202 ? -14.654 -6.983 1.791 1.00 73.12 202 GLY A O 1
ATOM 1653 N N . GLN A 1 203 ? -12.981 -6.573 0.344 1.00 63.00 203 GLN A N 1
ATOM 1654 C CA . GLN A 1 203 ? -13.022 -7.909 -0.253 1.00 63.00 203 GLN A CA 1
ATOM 1655 C C . GLN A 1 203 ? -12.411 -8.949 0.689 1.00 63.00 203 GLN A C 1
ATOM 1657 O O . GLN A 1 203 ? -11.323 -8.779 1.223 1.00 63.00 203 GLN A O 1
ATOM 1662 N N . THR A 1 204 ? -13.121 -10.057 0.897 1.00 60.03 204 THR A N 1
ATOM 1663 C CA . THR A 1 204 ? -12.612 -11.189 1.676 1.00 60.03 204 THR A CA 1
ATOM 1664 C C . THR A 1 204 ? -12.177 -12.299 0.723 1.00 60.03 204 THR A C 1
ATOM 1666 O O . THR A 1 204 ? -12.991 -12.800 -0.049 1.00 60.03 204 THR A O 1
ATOM 1669 N N . PHE A 1 205 ? -10.902 -12.690 0.777 1.00 50.38 205 PHE A N 1
ATOM 1670 C CA . PHE A 1 205 ? -10.329 -13.732 -0.088 1.00 50.38 205 PHE A CA 1
ATOM 1671 C C . PHE A 1 205 ? -10.106 -15.084 0.621 1.00 50.38 205 PHE A C 1
ATOM 1673 O O . PHE A 1 205 ? -9.746 -16.063 -0.031 1.00 50.38 205 PHE A O 1
ATOM 1680 N N . THR A 1 206 ? -10.323 -15.159 1.939 1.00 50.44 206 THR A N 1
ATOM 1681 C CA . THR A 1 206 ? -10.124 -16.356 2.784 1.00 50.44 206 THR A CA 1
ATOM 1682 C C . THR A 1 206 ? -11.253 -16.530 3.803 1.00 50.44 206 THR A C 1
ATOM 1684 O O . THR A 1 206 ? -12.032 -15.604 4.015 1.00 50.44 206 THR A O 1
ATOM 1687 N N . GLU A 1 207 ? -11.327 -17.705 4.444 1.00 48.47 207 GLU A N 1
ATOM 1688 C CA . GLU A 1 207 ? -12.270 -17.996 5.534 1.00 48.47 207 GLU A CA 1
ATOM 1689 C C . GLU A 1 207 ? -12.283 -16.886 6.591 1.00 48.47 207 GLU A C 1
ATOM 1691 O O . GLU A 1 207 ? -11.242 -16.459 7.094 1.00 48.47 207 GLU A O 1
ATOM 1696 N N . VAL A 1 208 ? -13.489 -16.415 6.902 1.00 55.59 208 VAL A N 1
ATOM 1697 C CA . VAL A 1 208 ? -13.750 -15.381 7.900 1.00 55.59 208 VAL A CA 1
ATOM 1698 C C . VAL A 1 208 ? -13.740 -16.036 9.285 1.00 55.59 208 VAL A C 1
ATOM 1700 O O . VAL A 1 208 ? -14.583 -16.900 9.534 1.00 55.59 208 VAL A O 1
ATOM 1703 N N . PRO A 1 209 ? -12.840 -15.652 10.208 1.00 58.31 209 PRO A N 1
ATOM 1704 C CA . PRO A 1 209 ? -12.913 -16.108 11.593 1.00 58.31 209 PRO A CA 1
ATOM 1705 C C . PRO A 1 209 ? -14.266 -15.750 12.222 1.00 58.31 209 PRO A C 1
ATOM 1707 O O . PRO A 1 209 ? -14.830 -14.697 11.947 1.00 58.31 209 PRO A O 1
ATOM 1710 N N . ALA A 1 210 ? -14.799 -16.593 13.104 1.00 58.28 210 ALA A N 1
ATOM 1711 C CA . ALA A 1 210 ? -16.023 -16.267 13.830 1.00 58.28 210 ALA A CA 1
ATOM 1712 C C . ALA A 1 210 ? -15.745 -15.192 14.906 1.00 58.28 210 ALA A C 1
ATOM 1714 O O . ALA A 1 210 ? -15.152 -15.480 15.944 1.00 58.28 210 ALA A O 1
ATOM 1715 N N . TYR A 1 211 ? -16.181 -13.947 14.681 1.00 69.00 211 TYR A N 1
ATOM 1716 C CA . TYR A 1 211 ? -15.986 -12.808 15.601 1.00 69.00 211 TYR A CA 1
ATOM 1717 C C . TYR A 1 211 ? -17.130 -12.648 16.619 1.00 69.00 211 TYR A C 1
ATOM 1719 O O . TYR A 1 211 ? -17.628 -11.545 16.847 1.00 69.00 211 TYR A O 1
ATOM 1727 N N . THR A 1 212 ? -17.558 -13.747 17.244 1.00 70.38 212 THR A N 1
ATOM 1728 C CA . THR A 1 212 ? -18.746 -13.790 18.125 1.00 70.38 212 THR A CA 1
ATOM 1729 C C . THR A 1 212 ? -18.661 -12.848 19.328 1.00 70.38 212 THR A C 1
ATOM 1731 O O . THR A 1 212 ? -19.670 -12.329 19.788 1.00 70.38 212 THR A O 1
ATOM 1734 N N . ARG A 1 213 ? -17.448 -12.571 19.824 1.00 77.38 213 ARG A N 1
ATOM 1735 C CA . ARG A 1 213 ? -17.223 -11.743 21.024 1.00 77.38 213 ARG A CA 1
ATOM 1736 C C . ARG A 1 213 ? -17.517 -10.252 20.839 1.00 77.38 213 ARG A C 1
ATOM 1738 O O . ARG A 1 213 ? -17.604 -9.541 21.831 1.00 77.38 213 ARG A O 1
ATOM 1745 N N . ILE A 1 214 ? -17.603 -9.763 19.602 1.00 85.00 214 ILE A N 1
ATOM 1746 C CA . ILE A 1 214 ? -17.853 -8.338 19.312 1.00 85.00 214 ILE A CA 1
ATOM 1747 C C . ILE A 1 214 ? -19.054 -8.134 18.397 1.00 85.00 214 ILE A C 1
ATOM 1749 O O . ILE A 1 214 ? -19.216 -7.039 17.867 1.00 85.00 214 ILE A O 1
ATOM 1753 N N . SER A 1 215 ? -19.891 -9.154 18.197 1.00 85.31 215 SER A N 1
ATOM 1754 C CA . SER A 1 215 ? -21.019 -9.088 17.262 1.00 85.31 215 SER A CA 1
ATOM 1755 C C . SER A 1 215 ? -21.928 -7.884 17.522 1.00 85.31 215 SER A C 1
ATOM 1757 O O . SER A 1 215 ? -22.249 -7.162 16.582 1.00 85.31 215 SER A O 1
ATOM 1759 N N . ASP A 1 216 ? -22.206 -7.563 18.787 1.00 89.25 216 ASP A N 1
ATOM 1760 C CA . ASP A 1 216 ? -23.040 -6.411 19.176 1.00 89.25 216 ASP A CA 1
ATOM 1761 C C . ASP A 1 216 ? -22.398 -5.044 18.869 1.00 89.25 216 ASP A C 1
ATOM 1763 O O . ASP A 1 216 ? -23.060 -3.997 18.831 1.00 89.25 216 ASP A O 1
ATOM 1767 N N . HIS A 1 217 ? -21.088 -5.032 18.629 1.00 90.44 217 HIS A N 1
ATOM 1768 C CA . HIS A 1 217 ? -20.325 -3.849 18.255 1.00 90.44 217 HIS A CA 1
ATOM 1769 C C . HIS A 1 217 ? -20.173 -3.698 16.736 1.00 90.44 217 HIS A C 1
ATOM 1771 O O . HIS A 1 217 ? -19.809 -2.614 16.282 1.00 90.44 217 HIS A O 1
ATOM 1777 N N . ILE A 1 218 ? -20.451 -4.728 15.934 1.00 89.00 218 ILE A N 1
ATOM 1778 C CA . ILE A 1 218 ? -20.311 -4.659 14.474 1.00 89.00 218 ILE A CA 1
ATOM 1779 C C . ILE A 1 218 ? -21.485 -3.870 13.878 1.00 89.00 218 ILE A C 1
ATOM 1781 O O . ILE A 1 218 ? -22.645 -4.132 14.182 1.00 89.00 218 ILE A O 1
ATOM 1785 N N . LEU A 1 219 ? -21.176 -2.882 13.035 1.00 89.81 219 LEU A N 1
ATOM 1786 C CA . LEU A 1 219 ? -22.156 -2.087 12.288 1.00 89.81 219 LEU A CA 1
ATOM 1787 C C . LEU A 1 219 ? -22.252 -2.537 10.825 1.00 89.81 219 LEU A C 1
ATOM 1789 O O . LEU A 1 219 ? -23.347 -2.736 10.314 1.00 89.81 219 LEU 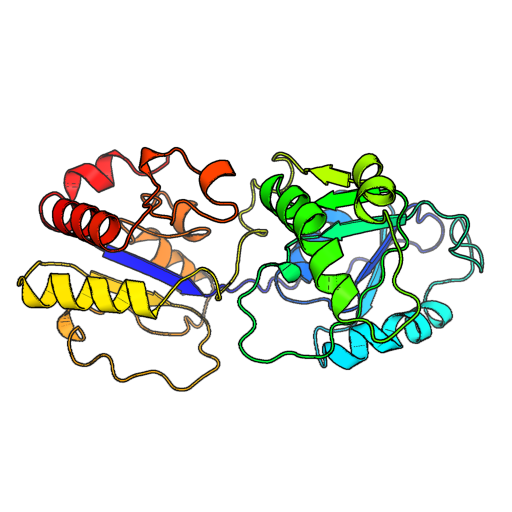A O 1
ATOM 1793 N N . HIS A 1 220 ? -21.105 -2.737 10.172 1.00 86.69 220 HIS A N 1
ATOM 1794 C CA . HIS A 1 220 ? -21.021 -3.246 8.804 1.00 86.69 220 HIS A CA 1
ATOM 1795 C C . HIS A 1 220 ? -19.931 -4.313 8.708 1.00 86.69 220 HIS A C 1
ATOM 1797 O O . HIS A 1 220 ? -18.866 -4.176 9.319 1.00 86.69 220 HIS A O 1
ATOM 1803 N N . TRP A 1 221 ? -20.192 -5.363 7.931 1.00 84.06 221 TRP A N 1
ATOM 1804 C CA . TRP A 1 221 ? -19.266 -6.472 7.735 1.00 84.06 221 TRP A CA 1
ATOM 1805 C C . TRP A 1 221 ? -19.182 -6.880 6.264 1.00 84.06 221 TRP A C 1
ATOM 1807 O O . TRP A 1 221 ? -20.203 -7.132 5.627 1.00 84.06 221 TRP A O 1
ATOM 1817 N N . GLY A 1 222 ? -17.959 -7.005 5.753 1.00 77.69 222 GLY A N 1
ATOM 1818 C CA . GLY A 1 222 ? -17.668 -7.564 4.439 1.00 77.69 222 GLY A CA 1
ATOM 1819 C C . GLY A 1 222 ? -17.844 -6.590 3.272 1.00 77.69 222 GLY A C 1
ATOM 1820 O O . GLY A 1 222 ? -17.751 -5.365 3.401 1.00 77.69 222 GLY A O 1
ATOM 1821 N N . TYR A 1 223 ? -18.043 -7.172 2.094 1.00 78.31 223 TYR A N 1
ATOM 1822 C CA . TYR A 1 223 ? -18.069 -6.463 0.820 1.00 78.31 223 TYR A CA 1
ATOM 1823 C C . TYR A 1 223 ? -19.304 -5.565 0.671 1.00 78.31 223 TYR A C 1
ATOM 1825 O O . TYR A 1 223 ? -20.422 -6.004 0.929 1.00 78.31 223 TYR A O 1
ATOM 1833 N N . GLN A 1 224 ? -19.100 -4.331 0.199 1.00 82.69 224 GLN A N 1
ATOM 1834 C CA . GLN A 1 224 ? -20.183 -3.416 -0.180 1.00 82.69 224 GLN A CA 1
ATOM 1835 C C . GLN A 1 224 ? -20.412 -3.504 -1.691 1.00 82.69 224 GLN A C 1
ATOM 1837 O O . GLN A 1 224 ? -19.445 -3.484 -2.455 1.00 82.69 224 GLN A O 1
ATOM 1842 N N . GLN A 1 225 ? -21.671 -3.622 -2.123 1.00 81.19 225 GLN A N 1
ATOM 1843 C CA . GLN A 1 225 ? -22.009 -3.925 -3.520 1.00 81.19 225 GLN A CA 1
ATOM 1844 C C . GLN A 1 225 ? -21.708 -2.751 -4.443 1.00 81.19 225 GLN A C 1
ATOM 1846 O O . GLN A 1 225 ? -21.333 -2.938 -5.601 1.00 81.19 225 GLN A O 1
ATOM 1851 N N . THR A 1 226 ? -21.846 -1.532 -3.924 1.00 82.81 226 THR A N 1
ATOM 1852 C CA . THR A 1 226 ? -21.585 -0.317 -4.690 1.00 82.81 226 THR A CA 1
ATOM 1853 C C . THR A 1 226 ? -20.497 0.542 -4.058 1.00 82.81 226 THR A C 1
ATOM 1855 O O . THR A 1 226 ? -20.287 0.570 -2.844 1.00 82.81 226 THR A O 1
ATOM 1858 N N . ARG A 1 227 ? -19.820 1.334 -4.900 1.00 79.50 227 ARG A N 1
ATOM 1859 C CA . ARG A 1 227 ? -18.879 2.363 -4.432 1.00 79.50 227 ARG A CA 1
ATOM 1860 C C . ARG A 1 227 ? -19.566 3.388 -3.524 1.00 79.50 227 ARG A C 1
ATOM 1862 O O . ARG A 1 227 ? -18.935 3.900 -2.607 1.00 79.50 227 ARG A O 1
ATOM 1869 N N . GLN A 1 228 ? -20.834 3.702 -3.785 1.00 84.62 228 GLN A N 1
ATOM 1870 C CA . GLN A 1 228 ? -21.593 4.662 -2.985 1.00 84.62 228 GLN A CA 1
ATOM 1871 C C . GLN A 1 228 ? -21.833 4.141 -1.566 1.00 84.62 228 GLN A C 1
ATOM 1873 O O . GLN A 1 228 ? -21.577 4.877 -0.618 1.00 84.62 228 GLN A O 1
ATOM 1878 N N . GLU A 1 229 ? -22.234 2.876 -1.415 1.00 85.50 229 GLU A N 1
ATOM 1879 C CA . GLU A 1 229 ? -22.372 2.216 -0.107 1.00 85.50 229 GLU A CA 1
ATOM 1880 C C . GLU A 1 229 ? -21.044 2.186 0.647 1.00 85.50 229 GLU A C 1
ATOM 1882 O O . GLU A 1 229 ? -20.978 2.578 1.808 1.00 85.50 229 GLU A O 1
ATOM 1887 N N . TYR A 1 230 ? -19.964 1.797 -0.034 1.00 83.31 230 TYR A N 1
ATOM 1888 C CA . TYR A 1 230 ? -18.621 1.791 0.540 1.00 83.31 230 TYR A CA 1
ATOM 1889 C C . TYR A 1 230 ? -18.221 3.170 1.088 1.00 83.31 230 TYR A C 1
ATOM 1891 O O . TYR A 1 230 ? -17.866 3.294 2.260 1.00 83.31 230 TYR A O 1
ATOM 1899 N N . ILE A 1 231 ? -18.361 4.226 0.280 1.00 84.50 231 ILE A N 1
ATOM 1900 C CA . ILE A 1 231 ? -18.054 5.604 0.694 1.00 84.50 231 ILE A CA 1
ATOM 1901 C C . ILE A 1 231 ? -18.976 6.067 1.827 1.00 84.50 231 ILE A C 1
ATOM 1903 O O . ILE A 1 231 ? -18.523 6.768 2.732 1.00 84.50 231 ILE A O 1
ATOM 1907 N N . ALA A 1 232 ? -20.257 5.694 1.796 1.00 88.00 232 ALA A N 1
ATOM 1908 C CA . ALA A 1 232 ? -21.197 6.035 2.857 1.00 88.00 232 ALA A CA 1
ATOM 1909 C C . ALA A 1 232 ? -20.734 5.465 4.203 1.00 88.00 232 ALA A C 1
ATOM 1911 O O . ALA A 1 232 ? -20.714 6.199 5.189 1.00 88.00 232 ALA A O 1
ATOM 1912 N N . VAL A 1 233 ? -20.264 4.212 4.238 1.00 88.00 233 VAL A N 1
ATOM 1913 C CA . VAL A 1 233 ? -19.682 3.630 5.456 1.00 88.00 233 VAL A CA 1
ATOM 1914 C C . VAL A 1 233 ? -18.429 4.397 5.886 1.00 88.00 233 VAL A C 1
ATOM 1916 O O . VAL A 1 233 ? -18.327 4.763 7.058 1.00 88.00 233 VAL A O 1
ATOM 1919 N N . LEU A 1 234 ? -17.507 4.712 4.967 1.00 84.50 234 LEU A N 1
ATOM 1920 C CA . LEU A 1 234 ? -16.287 5.467 5.297 1.00 84.50 234 LEU A CA 1
ATOM 1921 C C . LEU A 1 234 ? -16.593 6.821 5.952 1.00 84.50 234 LEU A C 1
ATOM 1923 O O . LEU A 1 234 ? -16.017 7.142 6.988 1.00 84.50 234 LEU A O 1
ATOM 1927 N N . LYS A 1 235 ? -17.559 7.572 5.414 1.00 86.50 235 LYS A N 1
ATOM 1928 C CA . LYS A 1 235 ? -17.973 8.890 5.932 1.00 86.50 235 LYS A CA 1
ATOM 1929 C C . LYS A 1 235 ? -18.559 8.858 7.345 1.00 86.50 235 LYS A C 1
ATOM 1931 O O . LYS A 1 235 ? -18.586 9.881 8.024 1.00 86.50 235 LYS A O 1
ATOM 1936 N N . THR A 1 236 ? -19.054 7.706 7.794 1.00 86.81 236 THR A N 1
ATOM 1937 C CA . THR A 1 236 ? -19.607 7.565 9.151 1.00 86.81 236 THR A CA 1
ATOM 1938 C C . THR A 1 236 ? -18.541 7.312 10.218 1.00 86.81 236 THR A C 1
ATOM 1940 O O . THR A 1 236 ? -18.824 7.449 11.410 1.00 86.81 236 THR A O 1
ATOM 1943 N N . ALA A 1 237 ? -17.303 6.984 9.833 1.00 87.19 237 ALA A N 1
ATOM 1944 C CA . ALA A 1 237 ? -16.255 6.668 10.793 1.00 87.19 237 ALA A CA 1
ATOM 1945 C C . ALA A 1 237 ? -15.814 7.893 11.610 1.00 87.19 237 ALA A C 1
ATOM 1947 O O . ALA A 1 237 ? -15.758 9.022 11.131 1.00 87.19 237 ALA A O 1
ATOM 1948 N N . ASP A 1 238 ? -15.455 7.655 12.870 1.00 87.12 238 ASP A N 1
ATOM 1949 C CA . ASP A 1 238 ? -14.731 8.629 13.686 1.00 87.12 238 ASP A CA 1
ATOM 1950 C C . ASP A 1 238 ? -13.213 8.470 13.501 1.00 87.12 238 ASP A C 1
ATOM 1952 O O . ASP A 1 238 ? -12.482 9.458 13.460 1.00 87.12 238 ASP A O 1
ATOM 1956 N N . VAL A 1 239 ? -12.740 7.224 13.395 1.00 86.00 239 VAL A N 1
ATOM 1957 C CA . VAL A 1 239 ? -11.322 6.862 13.269 1.00 86.00 239 VAL A CA 1
ATOM 1958 C C . VAL A 1 239 ? -11.172 5.833 12.159 1.00 86.00 239 VAL A C 1
ATOM 1960 O O . VAL A 1 239 ? -11.924 4.852 12.114 1.00 86.00 239 VAL A O 1
ATOM 1963 N N . ALA A 1 240 ? -10.173 6.021 11.303 1.00 82.19 240 ALA A N 1
ATOM 1964 C CA . ALA A 1 240 ? -9.914 5.103 10.206 1.00 82.19 240 ALA A CA 1
ATOM 1965 C C . ALA A 1 240 ? -8.443 5.108 9.757 1.00 82.19 240 ALA A C 1
ATOM 1967 O O . ALA A 1 240 ? -7.602 5.841 10.286 1.00 82.19 240 ALA A O 1
ATOM 1968 N N . VAL A 1 241 ? -8.137 4.250 8.785 1.00 71.94 241 VAL A N 1
ATOM 1969 C CA . VAL A 1 241 ? -6.806 4.079 8.189 1.00 71.94 241 VAL A CA 1
ATOM 1970 C C . VAL A 1 241 ? -6.872 4.446 6.701 1.00 71.94 241 VAL A C 1
ATOM 1972 O O . VAL A 1 241 ? -7.850 4.121 6.035 1.00 71.94 241 VAL A O 1
ATOM 1975 N N . LEU A 1 242 ? -5.821 5.092 6.180 1.00 69.94 242 LEU A N 1
ATOM 1976 C CA . LEU A 1 242 ? -5.586 5.337 4.744 1.00 69.94 242 LEU A CA 1
ATOM 1977 C C . LEU A 1 242 ? -6.753 5.984 3.970 1.00 69.94 242 LEU A C 1
ATOM 1979 O O . LEU A 1 242 ? -7.037 7.145 4.233 1.00 69.94 242 LEU A O 1
ATOM 1983 N N . GLU A 1 243 ? -7.381 5.302 2.998 1.00 65.44 243 GLU A N 1
ATOM 1984 C CA . GLU A 1 243 ? -8.378 5.890 2.071 1.00 65.44 243 GLU A CA 1
ATOM 1985 C C . GLU A 1 243 ? -9.531 6.551 2.839 1.00 65.44 243 GLU A C 1
ATOM 1987 O O . GLU A 1 243 ? -9.978 7.647 2.512 1.00 65.44 243 GLU A O 1
ATOM 1992 N N . ALA A 1 244 ? -9.934 5.937 3.949 1.00 69.19 244 ALA A N 1
ATOM 1993 C CA . ALA A 1 244 ? -10.981 6.443 4.821 1.00 69.19 244 ALA A CA 1
ATOM 1994 C C . ALA A 1 244 ? -10.670 7.823 5.433 1.00 69.19 244 ALA A C 1
ATOM 1996 O O . ALA A 1 244 ? -11.581 8.588 5.738 1.00 69.19 244 ALA A O 1
ATOM 1997 N N . VAL A 1 245 ? -9.389 8.175 5.577 1.00 74.38 245 VAL A N 1
ATOM 1998 C CA . VAL A 1 245 ? -8.955 9.481 6.093 1.00 74.38 245 VAL A CA 1
ATOM 1999 C C . VAL A 1 245 ? -9.389 10.628 5.177 1.00 74.38 245 VAL A C 1
ATOM 2001 O O . VAL A 1 245 ? -9.637 11.725 5.667 1.00 74.38 245 VAL A O 1
ATOM 2004 N N . GLN A 1 246 ? 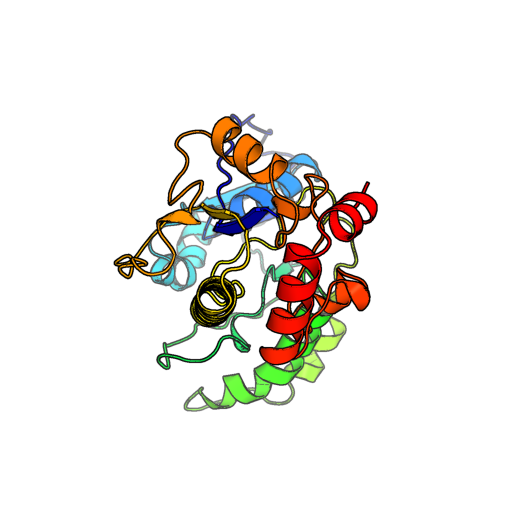-9.552 10.376 3.873 1.00 74.00 246 GLN A N 1
ATOM 2005 C CA . GLN A 1 246 ? -10.047 11.375 2.917 1.00 74.00 246 GLN A CA 1
ATOM 2006 C C . GLN A 1 246 ? -11.486 11.817 3.202 1.00 74.00 246 GLN A C 1
ATOM 2008 O O . GLN A 1 246 ? -11.924 12.846 2.701 1.00 74.00 246 GLN A O 1
ATOM 2013 N N . TYR A 1 247 ? -12.219 11.047 4.004 1.00 80.25 247 TYR A N 1
ATOM 2014 C CA . TYR A 1 247 ? -13.579 11.355 4.429 1.00 80.25 247 TYR A CA 1
ATOM 2015 C C . TYR A 1 247 ? -13.597 11.941 5.842 1.00 80.25 247 TYR A C 1
ATOM 2017 O O . TYR A 1 247 ? -14.461 11.599 6.647 1.00 80.25 247 TYR A O 1
ATOM 2025 N N . GLU A 1 248 ? -12.614 12.794 6.145 1.00 83.75 248 GLU A N 1
ATOM 2026 C CA . GLU A 1 248 ? -12.518 13.562 7.391 1.00 83.75 248 GLU A CA 1
ATOM 2027 C C . GLU A 1 248 ? -12.528 12.673 8.643 1.00 83.75 248 GLU A C 1
ATOM 2029 O O . GLU A 1 248 ? -13.135 12.976 9.667 1.00 83.75 248 GLU A O 1
ATOM 2034 N N . CYS A 1 249 ? -11.872 11.519 8.574 1.00 85.44 249 CYS A N 1
ATOM 2035 C CA . CYS A 1 249 ? -11.720 10.633 9.724 1.00 85.44 249 CYS A CA 1
ATOM 2036 C C . CYS A 1 249 ? -10.436 10.971 10.484 1.00 85.44 249 CYS A C 1
ATOM 2038 O O . CYS A 1 249 ? -9.459 11.428 9.892 1.00 85.44 249 CYS A O 1
ATOM 2040 N N . TYR A 1 250 ? -10.391 10.695 11.790 1.00 88.19 250 TYR A N 1
ATOM 2041 C CA . TYR A 1 250 ? -9.140 10.773 12.546 1.00 88.19 250 TYR A CA 1
ATOM 2042 C C . TYR A 1 250 ? -8.207 9.623 12.112 1.00 88.19 250 TYR A C 1
ATOM 2044 O O . TYR A 1 250 ? -8.563 8.454 12.312 1.00 88.19 250 TYR A O 1
ATOM 2052 N N . PRO A 1 251 ? -7.017 9.902 11.548 1.00 87.81 251 PRO A N 1
ATOM 2053 C CA . PRO A 1 251 ? -6.073 8.857 11.171 1.00 87.81 251 PRO A CA 1
ATOM 2054 C C . PRO A 1 251 ? -5.505 8.158 12.409 1.00 87.81 251 PRO A C 1
ATOM 2056 O O . PRO A 1 251 ? -5.042 8.804 13.349 1.00 87.81 251 PRO A O 1
ATOM 2059 N N . LEU A 1 252 ? -5.481 6.826 12.414 1.00 88.81 252 LEU A N 1
ATOM 2060 C CA . LEU A 1 252 ? -4.775 6.070 13.451 1.00 88.81 252 LEU A CA 1
ATOM 2061 C C . LEU A 1 252 ? -3.952 4.945 12.836 1.00 88.81 252 LEU A C 1
ATOM 2063 O O . LEU A 1 252 ? -4.445 3.845 12.610 1.00 88.81 252 LEU A O 1
ATOM 2067 N N . CYS A 1 253 ? -2.677 5.229 12.589 1.00 87.56 253 CYS A N 1
ATOM 2068 C CA . CYS A 1 253 ? -1.784 4.352 11.839 1.00 87.56 253 CYS A CA 1
ATOM 2069 C C . CYS A 1 253 ? -0.595 3.886 12.695 1.00 87.56 253 CYS A C 1
ATOM 2071 O O . CYS A 1 253 ? -0.221 4.546 13.668 1.00 87.56 253 CYS A O 1
ATOM 2073 N N . PRO A 1 254 ? 0.032 2.744 12.390 1.00 88.25 254 PRO A N 1
ATOM 2074 C CA . PRO A 1 254 ? 1.201 2.304 13.135 1.00 88.25 254 PRO A CA 1
ATOM 2075 C C . PRO A 1 254 ? 2.429 3.170 12.790 1.00 88.25 254 PRO A C 1
ATOM 2077 O O . PRO A 1 254 ? 2.613 3.591 11.655 1.00 88.25 254 PRO A O 1
ATOM 2080 N N . ASN A 1 255 ? 3.311 3.416 13.762 1.00 90.81 255 ASN A N 1
ATOM 2081 C CA . ASN A 1 255 ? 4.573 4.145 13.583 1.00 90.81 255 ASN A CA 1
ATOM 2082 C C . ASN A 1 255 ? 5.640 3.237 12.941 1.00 90.81 255 ASN A C 1
ATOM 2084 O O . ASN A 1 255 ? 6.620 2.851 13.580 1.00 90.81 255 ASN A O 1
ATOM 2088 N N . LYS A 1 256 ? 5.376 2.798 11.713 1.00 87.19 256 LYS A N 1
ATOM 2089 C CA . LYS A 1 256 ? 6.220 1.918 10.897 1.00 87.19 256 LYS A CA 1
ATOM 2090 C C . LYS A 1 256 ? 5.872 2.131 9.426 1.00 87.19 256 LYS A C 1
ATOM 2092 O O . LYS A 1 256 ? 4.851 2.739 9.119 1.00 87.19 256 LYS A O 1
ATOM 2097 N N . LEU A 1 257 ? 6.658 1.541 8.532 1.00 84.75 257 LEU A N 1
ATOM 2098 C CA . LEU A 1 257 ? 6.428 1.634 7.092 1.00 84.75 257 LEU A CA 1
ATOM 2099 C C . LEU A 1 257 ? 6.380 3.099 6.628 1.00 84.75 257 LEU A C 1
ATOM 2101 O O . LEU A 1 257 ? 7.155 3.918 7.111 1.00 84.75 257 LEU A O 1
ATOM 2105 N N . VAL A 1 258 ? 5.479 3.423 5.701 1.00 83.44 258 VAL A N 1
ATOM 2106 C CA . VAL A 1 258 ? 5.353 4.760 5.111 1.00 83.44 258 VAL A CA 1
ATOM 2107 C C . VAL A 1 258 ? 4.566 5.744 5.987 1.00 83.44 258 VAL A C 1
ATOM 2109 O O . VAL A 1 258 ? 4.671 6.949 5.788 1.00 83.44 258 VAL A O 1
ATOM 2112 N N . TYR A 1 259 ? 3.801 5.277 6.981 1.00 85.25 259 TYR A N 1
ATOM 2113 C CA . TYR A 1 259 ? 2.922 6.151 7.772 1.00 85.25 259 TYR A CA 1
ATOM 2114 C C . TYR A 1 259 ? 3.611 7.342 8.445 1.00 85.25 259 TYR A C 1
ATOM 2116 O O . TYR A 1 259 ? 2.998 8.407 8.448 1.00 85.25 259 TYR A O 1
ATOM 2124 N N . PRO A 1 260 ? 4.848 7.236 8.972 1.00 88.25 260 PRO A N 1
ATOM 2125 C CA . PRO A 1 260 ? 5.547 8.381 9.553 1.00 88.25 260 PRO A CA 1
ATOM 2126 C C . PRO A 1 260 ? 5.890 9.485 8.546 1.00 88.25 260 PRO A C 1
ATOM 2128 O O . PRO A 1 260 ? 6.130 10.618 8.949 1.00 88.25 260 PRO A O 1
ATOM 2131 N N . GLU A 1 261 ? 5.908 9.173 7.248 1.00 85.44 261 GLU A N 1
ATOM 2132 C CA . GLU A 1 261 ? 6.095 10.163 6.178 1.00 85.44 261 GLU A CA 1
ATOM 2133 C C . GLU A 1 261 ? 4.777 10.843 5.783 1.00 85.44 261 GLU A C 1
ATOM 2135 O O . GLU A 1 261 ? 4.792 11.948 5.239 1.00 85.44 261 GLU A O 1
ATOM 2140 N N . ILE A 1 262 ? 3.644 10.182 6.045 1.00 80.25 262 ILE A N 1
ATOM 2141 C CA . ILE A 1 262 ? 2.304 10.636 5.655 1.00 80.25 262 ILE A CA 1
ATOM 2142 C C . ILE A 1 262 ? 1.639 11.420 6.788 1.00 80.25 262 ILE A C 1
ATOM 2144 O O . ILE A 1 262 ? 1.059 12.476 6.549 1.00 80.25 262 ILE A O 1
ATOM 2148 N N . PHE A 1 263 ? 1.713 10.912 8.019 1.00 84.81 263 PHE A N 1
ATOM 2149 C CA . PHE A 1 263 ? 0.953 11.429 9.149 1.00 84.81 263 PHE A CA 1
ATOM 2150 C C . PHE A 1 263 ? 1.859 11.971 10.262 1.00 84.81 263 PHE A C 1
ATOM 2152 O O . PHE A 1 263 ? 2.842 11.323 10.628 1.00 84.81 263 PHE A O 1
ATOM 2159 N N . PRO A 1 264 ? 1.495 13.115 10.876 1.00 88.88 264 PRO A N 1
ATOM 2160 C CA . PRO A 1 264 ? 2.105 13.577 12.117 1.00 88.88 264 PRO A CA 1
ATOM 2161 C C . PRO A 1 264 ? 2.097 12.516 13.224 1.00 88.88 264 PRO A C 1
ATOM 2163 O O . PRO A 1 264 ? 1.200 11.674 13.306 1.00 88.88 264 PRO A O 1
ATOM 2166 N N . SER A 1 265 ? 3.064 12.603 14.139 1.00 91.56 265 SER A N 1
ATOM 2167 C CA . SER A 1 265 ? 3.269 11.621 15.215 1.00 91.56 265 SER A CA 1
ATOM 2168 C C . SER A 1 265 ? 2.057 11.429 16.135 1.00 91.56 265 SER A C 1
ATOM 2170 O O . SER A 1 265 ? 1.894 10.357 16.723 1.00 91.56 265 SER A O 1
ATOM 2172 N N . GLU A 1 266 ? 1.172 12.423 16.237 1.00 90.94 266 GLU A N 1
ATOM 2173 C CA . GLU A 1 266 ? -0.058 12.324 17.021 1.00 90.94 266 GLU A CA 1
ATOM 2174 C C . GLU A 1 266 ? -1.040 11.283 16.476 1.00 90.94 266 GLU A C 1
ATOM 2176 O O . GLU A 1 266 ? -1.786 10.704 17.261 1.00 90.94 266 GLU A O 1
ATOM 2181 N N . TYR A 1 267 ? -1.002 10.976 15.181 1.00 90.25 267 TYR A N 1
ATOM 2182 C CA . TYR A 1 267 ? -1.846 9.963 14.544 1.00 90.25 267 TYR A CA 1
ATOM 2183 C C . TYR A 1 267 ? -1.205 8.573 14.551 1.00 90.25 267 TYR A C 1
ATOM 2185 O O . TYR A 1 267 ? -1.803 7.599 14.094 1.00 90.25 267 TYR A O 1
ATOM 2193 N N . LEU A 1 268 ? 0.009 8.460 15.098 1.00 91.56 268 LEU A N 1
ATOM 2194 C CA . LEU A 1 268 ? 0.790 7.234 15.060 1.00 91.56 268 LEU A CA 1
ATOM 2195 C C . LEU A 1 268 ? 0.777 6.483 16.399 1.00 91.56 268 LEU A C 1
ATOM 2197 O O . LEU A 1 268 ? 0.715 7.072 17.485 1.00 91.56 268 LEU A O 1
ATOM 2201 N N . TYR A 1 269 ? 0.872 5.152 16.342 1.00 92.00 269 TYR A N 1
ATOM 2202 C CA . TYR A 1 269 ? 1.085 4.293 17.511 1.00 92.00 269 TYR A CA 1
ATOM 2203 C C . TYR A 1 269 ? 2.253 3.320 17.300 1.00 92.00 269 TYR A C 1
ATOM 2205 O O . TYR A 1 269 ? 2.372 2.682 16.263 1.00 92.00 269 TYR A O 1
ATOM 2213 N N . SER A 1 270 ? 3.120 3.168 18.303 1.00 91.44 270 SER A N 1
ATOM 2214 C CA . SER A 1 270 ? 4.305 2.294 18.196 1.00 91.44 270 SER A CA 1
ATOM 2215 C C . SER A 1 270 ? 4.103 0.890 18.768 1.00 91.44 270 SER A C 1
ATOM 2217 O O . SER A 1 270 ? 4.875 -0.005 18.450 1.00 91.44 270 SER A O 1
ATOM 2219 N N . THR A 1 271 ? 3.105 0.687 19.635 1.00 91.75 271 THR A N 1
ATOM 2220 C CA . THR A 1 271 ? 2.886 -0.598 20.320 1.00 91.75 271 THR A CA 1
ATOM 2221 C C . THR A 1 271 ? 1.396 -0.927 20.459 1.00 91.75 271 THR A C 1
ATOM 2223 O O . THR A 1 271 ? 0.576 0.000 20.505 1.00 91.75 271 THR A O 1
ATOM 2226 N N . PRO A 1 272 ? 1.031 -2.218 20.598 1.00 90.88 272 PRO A N 1
ATOM 2227 C CA . PRO A 1 272 ? -0.334 -2.651 20.914 1.00 90.88 272 PRO A CA 1
ATOM 2228 C C . PRO A 1 272 ? -0.948 -1.925 22.118 1.00 90.88 272 PRO A C 1
ATOM 2230 O O . PRO A 1 272 ? -2.090 -1.475 22.071 1.00 90.88 272 PRO A O 1
ATOM 2233 N N . GLN A 1 273 ? -0.170 -1.725 23.184 1.00 93.19 273 GLN A N 1
ATOM 2234 C CA . GLN A 1 273 ? -0.634 -1.063 24.405 1.00 93.19 273 GLN A CA 1
ATOM 2235 C C . GLN A 1 273 ? -0.944 0.420 24.167 1.00 93.19 273 GLN A C 1
ATOM 2237 O O . GLN A 1 273 ? -1.897 0.954 24.736 1.00 93.19 273 GLN A O 1
ATOM 2242 N N . ARG A 1 274 ? -0.167 1.098 23.308 1.00 93.62 274 ARG A N 1
ATOM 2243 C CA . ARG A 1 274 ? -0.444 2.489 22.915 1.00 93.62 274 ARG A CA 1
ATOM 2244 C C . ARG A 1 274 ? -1.704 2.589 22.058 1.00 93.62 274 ARG A C 1
ATOM 2246 O O . ARG A 1 274 ? -2.494 3.502 22.293 1.00 93.62 274 ARG A O 1
ATOM 2253 N N . LEU A 1 275 ? -1.908 1.653 21.127 1.00 92.56 275 LEU A N 1
ATOM 2254 C CA . LEU A 1 275 ? -3.138 1.560 20.335 1.00 92.56 275 LEU A CA 1
ATOM 2255 C C . LEU A 1 275 ? -4.361 1.393 21.247 1.00 92.56 275 LEU A C 1
ATOM 2257 O O . LEU A 1 275 ? -5.271 2.219 21.207 1.00 92.56 275 LEU A O 1
ATOM 2261 N N . LEU A 1 276 ? -4.333 0.401 22.144 1.00 93.88 276 LEU A N 1
ATOM 2262 C CA . LEU A 1 276 ? -5.395 0.160 23.124 1.00 93.88 276 LEU A CA 1
ATOM 2263 C C . LEU A 1 276 ? -5.671 1.396 23.989 1.00 93.88 276 LEU A C 1
ATOM 2265 O O . LEU A 1 276 ? -6.826 1.767 24.182 1.00 93.88 276 LEU A O 1
ATOM 2269 N N . LYS A 1 277 ? -4.626 2.060 24.502 1.00 95.06 277 LYS A N 1
ATOM 2270 C CA . LYS A 1 277 ? -4.776 3.266 25.333 1.00 95.06 277 LYS A CA 1
ATOM 2271 C C . LYS A 1 277 ? -5.474 4.397 24.571 1.00 95.06 277 LYS A C 1
ATOM 2273 O O . LYS A 1 277 ? -6.361 5.033 25.138 1.00 95.06 277 LYS A O 1
ATOM 2278 N N . LYS A 1 278 ? -5.099 4.632 23.308 1.00 93.69 278 LYS A N 1
ATOM 2279 C CA . LYS A 1 278 ? -5.736 5.641 22.446 1.00 93.69 278 LYS A CA 1
ATOM 2280 C C . LYS A 1 278 ? -7.195 5.296 22.171 1.00 93.69 278 LYS A C 1
ATOM 2282 O O . LYS A 1 278 ? -8.062 6.115 22.451 1.00 93.69 278 LYS A O 1
ATOM 2287 N N . LEU A 1 279 ? -7.478 4.074 21.718 1.00 93.38 279 LEU A N 1
ATOM 2288 C CA . LEU A 1 279 ? -8.846 3.650 21.411 1.00 93.38 279 LEU A CA 1
ATOM 2289 C C . LEU A 1 279 ? -9.750 3.658 22.649 1.00 93.38 279 LEU A C 1
ATOM 2291 O O . LEU A 1 279 ? -10.884 4.122 22.574 1.00 93.38 279 LEU A O 1
ATOM 2295 N N . ARG A 1 280 ? -9.241 3.252 23.818 1.00 95.19 280 ARG A N 1
ATOM 2296 C CA . ARG A 1 280 ? -9.956 3.374 25.098 1.00 95.19 280 ARG A CA 1
ATOM 2297 C C . ARG A 1 280 ? -10.294 4.827 25.422 1.00 95.19 280 ARG A C 1
ATOM 2299 O O . ARG A 1 280 ? -11.420 5.120 25.820 1.00 95.19 280 ARG A O 1
ATOM 2306 N N . TYR A 1 281 ? -9.328 5.732 25.270 1.00 94.75 281 TYR A N 1
ATOM 2307 C CA . TYR A 1 281 ? -9.550 7.160 25.489 1.00 94.75 281 TYR A CA 1
ATOM 2308 C C . TYR A 1 281 ? -10.607 7.715 24.524 1.00 94.75 281 TYR A C 1
ATOM 2310 O O . TYR A 1 281 ? -11.506 8.425 24.966 1.00 94.75 281 TYR A O 1
ATOM 2318 N N . PHE A 1 282 ? -10.554 7.320 23.251 1.00 94.19 282 PHE A N 1
ATOM 2319 C CA . PHE A 1 282 ? -11.517 7.687 22.210 1.00 94.19 282 PHE A CA 1
ATOM 2320 C C . PHE A 1 282 ? -12.932 7.182 22.509 1.00 94.19 282 PHE A C 1
ATOM 2322 O O . PHE A 1 282 ? -13.886 7.943 22.380 1.00 94.19 282 PHE A O 1
ATOM 2329 N N . CYS A 1 283 ? -13.082 5.942 22.983 1.00 93.38 283 CYS A N 1
ATOM 2330 C CA . CYS A 1 283 ? -14.384 5.410 23.396 1.00 93.38 283 CYS A CA 1
ATOM 2331 C C . CYS A 1 283 ? -15.005 6.229 24.537 1.00 93.38 283 CYS A C 1
ATOM 2333 O O . CYS A 1 283 ? -16.208 6.461 24.538 1.00 93.38 283 CYS A O 1
ATOM 2335 N N . ARG A 1 284 ? -14.184 6.698 25.487 1.00 94.00 284 ARG A N 1
ATOM 2336 C CA . ARG A 1 284 ? -14.633 7.514 26.628 1.00 94.00 284 ARG A CA 1
ATOM 2337 C C . ARG A 1 284 ? -14.848 8.990 26.283 1.00 94.00 284 ARG A C 1
ATOM 2339 O O . ARG A 1 284 ? -15.577 9.669 26.992 1.00 94.00 284 ARG A O 1
ATOM 2346 N N . ASN A 1 285 ? -14.201 9.488 25.229 1.00 93.38 285 ASN A N 1
ATOM 2347 C CA . ASN A 1 285 ? -14.168 10.910 24.877 1.00 93.38 285 ASN A CA 1
ATOM 2348 C C . ASN A 1 285 ? -14.370 11.123 23.365 1.00 93.38 285 ASN A C 1
ATOM 2350 O O . ASN A 1 285 ? -13.473 11.637 22.688 1.00 93.38 285 ASN A O 1
ATOM 2354 N N . PRO A 1 286 ? -15.520 10.726 22.794 1.00 89.44 286 PRO A N 1
ATOM 2355 C CA . PRO A 1 286 ? -15.724 10.746 21.348 1.00 89.44 286 PRO A CA 1
ATOM 2356 C C . PRO A 1 286 ? -15.614 12.138 20.715 1.00 89.44 286 PRO A C 1
ATOM 2358 O O . PRO A 1 286 ? -15.123 12.274 19.595 1.00 89.44 286 PRO A O 1
ATOM 2361 N N . GLN A 1 287 ? -15.999 13.180 21.448 1.00 90.50 287 GLN A N 1
ATOM 2362 C CA . GLN A 1 287 ? -15.892 14.576 21.032 1.00 90.50 287 GLN A CA 1
ATOM 2363 C C . GLN A 1 287 ? -14.450 15.004 20.719 1.00 90.50 287 GLN A C 1
ATOM 2365 O O . GLN A 1 287 ? -14.238 15.779 19.791 1.00 90.50 287 GLN A O 1
ATOM 2370 N N . HIS A 1 288 ? -13.448 14.456 21.418 1.00 87.00 288 HIS A N 1
ATOM 2371 C CA . HIS A 1 288 ? -12.042 14.807 21.184 1.00 87.00 288 HIS A CA 1
ATOM 2372 C C . HIS A 1 288 ? -11.528 14.322 19.829 1.00 87.00 288 HIS A C 1
ATOM 2374 O O . HIS A 1 288 ? -10.697 14.986 19.217 1.00 87.00 288 HIS A O 1
ATOM 2380 N N . VAL A 1 289 ? -12.011 13.169 19.367 1.00 87.44 289 VAL A N 1
ATOM 2381 C CA . VAL A 1 289 ? -11.665 12.631 18.046 1.00 87.44 289 VAL A CA 1
ATOM 2382 C C . VAL A 1 289 ? -12.368 13.432 16.962 1.00 87.44 289 VAL A C 1
ATOM 2384 O O . VAL A 1 289 ? -11.735 13.852 16.001 1.00 87.44 289 VAL A O 1
ATOM 2387 N N . ARG A 1 290 ? -13.667 13.694 17.149 1.00 87.00 290 ARG A N 1
ATOM 2388 C CA . ARG A 1 290 ? -14.495 14.440 16.192 1.00 87.00 290 ARG A CA 1
ATOM 2389 C C . ARG A 1 290 ? -13.992 15.862 15.958 1.00 87.00 290 ARG A C 1
ATOM 2391 O O . ARG A 1 290 ? -14.029 16.322 14.829 1.00 87.00 290 ARG A O 1
ATOM 2398 N N . ALA A 1 291 ? -13.462 16.513 16.992 1.00 85.62 291 ALA A N 1
ATOM 2399 C CA . ALA A 1 291 ? -12.860 17.842 16.888 1.00 85.62 291 ALA A CA 1
ATOM 2400 C C . ALA A 1 291 ? -11.483 17.866 16.193 1.00 85.62 291 ALA A C 1
ATOM 2402 O O . ALA A 1 291 ? -10.973 18.941 15.901 1.00 85.62 291 ALA A O 1
ATOM 2403 N N . ARG A 1 292 ? -10.852 16.704 15.969 1.00 81.06 292 ARG A N 1
ATOM 2404 C CA . ARG A 1 292 ? -9.511 16.562 15.363 1.00 81.06 292 ARG A CA 1
ATOM 2405 C C . ARG A 1 292 ? -9.535 15.739 14.076 1.00 81.06 292 ARG A C 1
ATOM 2407 O O . ARG A 1 292 ? -8.541 15.120 13.704 1.00 81.06 292 ARG A O 1
ATOM 2414 N N . ARG A 1 293 ? -10.697 15.676 13.438 1.00 78.19 293 ARG A N 1
ATOM 2415 C CA . ARG A 1 293 ? -10.850 15.134 12.093 1.00 78.19 293 ARG A CA 1
ATOM 2416 C C . ARG A 1 293 ? -10.074 16.021 11.117 1.00 78.19 293 ARG A C 1
ATOM 2418 O O . ARG A 1 293 ? -10.051 17.238 11.296 1.00 78.19 293 ARG A O 1
ATOM 2425 N N . LEU A 1 294 ? -9.390 15.414 10.145 1.00 70.56 294 LEU A N 1
ATOM 2426 C CA . LEU A 1 294 ? -8.737 16.192 9.091 1.00 70.56 294 LEU A CA 1
ATOM 2427 C C . LEU A 1 294 ? -9.834 16.906 8.293 1.00 70.56 294 LEU A C 1
ATOM 2429 O O . LEU A 1 294 ? -10.806 16.261 7.921 1.00 70.56 294 LEU A O 1
ATOM 2433 N N . THR A 1 295 ? -9.688 18.216 8.109 1.00 56.00 295 THR A N 1
ATOM 2434 C CA . THR A 1 295 ? -10.562 19.056 7.270 1.00 56.00 295 THR A CA 1
ATOM 2435 C C . THR A 1 295 ? -9.831 19.424 5.994 1.00 56.00 295 THR A C 1
ATOM 2437 O O . THR A 1 295 ? -8.576 19.449 6.037 1.00 56.00 295 THR A O 1
#